Protein AF-A0AAU9JBU0-F1 (afdb_monomer_lite)

Structure (mmCIF, N/CA/C/O backbone):
data_AF-A0AAU9JBU0-F1
#
_entry.id   AF-A0AAU9JBU0-F1
#
loop_
_atom_site.group_PDB
_atom_site.id
_atom_site.type_symbol
_atom_site.label_atom_id
_atom_site.label_alt_id
_atom_site.label_comp_id
_atom_site.label_asym_id
_atom_site.label_entity_id
_atom_site.label_seq_id
_atom_site.pdbx_PDB_ins_code
_atom_site.Cartn_x
_atom_site.Cartn_y
_atom_site.Cartn_z
_atom_site.occupancy
_atom_site.B_iso_or_equiv
_atom_site.auth_seq_id
_atom_site.auth_comp_id
_atom_site.auth_asym_id
_atom_site.auth_atom_id
_atom_site.pdbx_PDB_model_num
ATOM 1 N N . MET A 1 1 ? -24.919 15.744 -5.962 1.00 63.25 1 MET A N 1
ATOM 2 C CA . MET A 1 1 ? -24.230 14.482 -5.647 1.00 63.25 1 MET A CA 1
ATOM 3 C C . MET A 1 1 ? -22.771 14.687 -5.953 1.00 63.25 1 MET A C 1
ATOM 5 O O . MET A 1 1 ? -22.465 15.307 -6.968 1.00 63.25 1 MET A O 1
ATOM 9 N N . GLU A 1 2 ? -21.916 14.298 -5.025 1.00 80.25 2 GLU A N 1
ATOM 10 C CA . GLU A 1 2 ? -20.478 14.465 -5.173 1.00 80.25 2 GLU A CA 1
ATOM 11 C C . GLU A 1 2 ? -19.930 13.298 -5.978 1.00 80.25 2 GLU A C 1
ATOM 13 O O . GLU A 1 2 ? -20.343 12.162 -5.774 1.00 80.25 2 GLU A O 1
ATOM 18 N N . GLU A 1 3 ? -19.066 13.595 -6.939 1.00 89.31 3 GLU A N 1
ATOM 19 C CA . GLU A 1 3 ? -18.513 12.595 -7.848 1.00 89.31 3 GLU A CA 1
ATOM 20 C C . GLU A 1 3 ? -17.058 12.318 -7.467 1.00 89.31 3 GLU A C 1
ATOM 22 O O . GLU A 1 3 ? -16.247 13.253 -7.385 1.00 89.31 3 GLU A O 1
ATOM 27 N N . ILE A 1 4 ? -16.724 11.042 -7.267 1.00 92.56 4 ILE A N 1
ATOM 28 C CA . ILE A 1 4 ? -15.364 10.598 -6.963 1.00 92.56 4 ILE A CA 1
ATOM 29 C C . ILE A 1 4 ? -14.890 9.680 -8.081 1.00 92.56 4 ILE A C 1
ATOM 31 O O . ILE A 1 4 ? -15.459 8.618 -8.301 1.00 92.56 4 ILE A O 1
ATOM 35 N N . VAL A 1 5 ? -13.834 10.077 -8.787 1.00 93.88 5 VAL A N 1
ATOM 36 C CA . VAL A 1 5 ? -13.275 9.294 -9.892 1.00 93.88 5 VAL A CA 1
ATOM 37 C C . VAL A 1 5 ? -11.806 9.010 -9.632 1.00 93.88 5 VAL A C 1
ATOM 39 O O . VAL A 1 5 ? -10.988 9.930 -9.618 1.00 93.88 5 VAL A O 1
ATOM 42 N N . LEU A 1 6 ? -11.464 7.740 -9.451 1.00 94.69 6 LEU A N 1
ATOM 43 C CA . LEU A 1 6 ? -10.089 7.276 -9.323 1.00 94.69 6 LEU A CA 1
ATOM 44 C C . LEU A 1 6 ? -9.564 6.852 -10.694 1.00 94.69 6 LEU A C 1
ATOM 46 O O . LEU A 1 6 ? -10.086 5.926 -11.308 1.00 94.69 6 LEU A O 1
ATOM 50 N N . TYR A 1 7 ? -8.504 7.501 -11.160 1.00 93.12 7 TYR A N 1
ATOM 51 C CA . TYR A 1 7 ? -7.732 7.037 -12.307 1.00 93.12 7 TYR A CA 1
ATOM 52 C C . TYR A 1 7 ? -6.612 6.138 -11.790 1.00 93.12 7 TYR A C 1
ATOM 54 O O . TYR A 1 7 ? -5.744 6.619 -11.059 1.00 93.12 7 TYR A O 1
ATOM 62 N N . SER A 1 8 ? -6.628 4.858 -12.155 1.00 92.12 8 SER A N 1
ATOM 63 C CA . SER A 1 8 ? -5.719 3.837 -11.619 1.00 92.12 8 SER A CA 1
ATOM 64 C C . SER A 1 8 ? -4.962 3.085 -12.716 1.00 92.12 8 SER A C 1
ATOM 66 O O . SER A 1 8 ? -5.254 3.194 -13.916 1.00 92.12 8 SER A O 1
ATOM 68 N N . TYR A 1 9 ? -3.957 2.311 -12.298 1.00 84.56 9 TYR A N 1
ATOM 69 C CA . TYR A 1 9 ? -3.273 1.369 -13.174 1.00 84.56 9 TYR A CA 1
ATOM 70 C C . TYR A 1 9 ? -4.134 0.122 -13.374 1.00 84.56 9 TYR A C 1
ATOM 72 O O . TYR A 1 9 ? -4.309 -0.668 -12.454 1.00 84.56 9 TYR A O 1
ATOM 80 N N . GLY A 1 10 ? -4.599 -0.133 -14.598 1.00 78.19 10 GLY A N 1
ATOM 81 C CA . GLY A 1 10 ? -5.604 -1.182 -14.807 1.00 78.19 10 GLY A CA 1
ATOM 82 C C . GLY A 1 10 ? -5.187 -2.627 -14.494 1.00 78.19 10 GLY A C 1
ATOM 83 O O . GLY A 1 10 ? -6.045 -3.494 -14.432 1.00 78.19 10 GLY A O 1
ATOM 84 N N . ASN A 1 11 ? -3.894 -2.940 -14.359 1.00 75.50 11 ASN A N 1
ATOM 85 C CA . ASN A 1 11 ? -3.428 -4.307 -14.063 1.00 75.50 11 ASN A CA 1
ATOM 86 C C . ASN A 1 11 ? -2.220 -4.354 -13.121 1.00 75.50 11 ASN A C 1
ATOM 88 O O . ASN A 1 11 ? -1.555 -5.387 -13.024 1.00 75.50 11 ASN A O 1
ATOM 92 N N . ILE A 1 12 ? -1.865 -3.226 -12.514 1.00 82.94 12 ILE A N 1
ATOM 93 C CA . ILE A 1 12 ? -0.706 -3.143 -11.633 1.00 82.94 12 ILE A CA 1
ATOM 94 C C . ILE A 1 12 ? -1.263 -2.913 -10.248 1.00 82.94 12 ILE A C 1
ATOM 96 O O . ILE A 1 12 ? -1.982 -1.943 -10.032 1.00 82.94 12 ILE A O 1
ATOM 100 N N . TYR A 1 13 ? -0.918 -3.806 -9.328 1.00 88.69 13 TYR A N 1
ATOM 101 C CA . TYR A 1 13 ? -1.230 -3.574 -7.936 1.00 88.69 13 TYR A CA 1
ATOM 102 C C . TYR A 1 13 ? -0.415 -2.371 -7.450 1.00 88.69 13 TYR A C 1
ATOM 104 O O . TYR A 1 13 ? 0.823 -2.393 -7.485 1.00 88.69 13 TYR A O 1
ATOM 112 N N . ASP A 1 14 ? -1.133 -1.341 -7.021 1.00 91.12 14 ASP A N 1
ATOM 113 C CA . ASP A 1 14 ? -0.615 -0.099 -6.468 1.00 91.12 14 ASP A CA 1
ATOM 114 C C . ASP A 1 14 ? -1.291 0.147 -5.106 1.00 91.12 14 ASP A C 1
ATOM 116 O O . ASP A 1 14 ? -2.524 0.092 -5.020 1.00 91.12 14 ASP A O 1
ATOM 120 N N . PRO A 1 15 ? -0.516 0.388 -4.035 1.00 94.12 15 PRO A N 1
ATOM 121 C CA . PRO A 1 15 ? -1.057 0.468 -2.684 1.00 94.12 15 PRO A CA 1
ATOM 122 C C . PRO A 1 15 ? -2.022 1.645 -2.509 1.00 94.12 15 PRO A C 1
ATOM 124 O O . PRO A 1 15 ? -3.037 1.484 -1.842 1.00 94.12 15 PRO A O 1
ATOM 127 N N . ILE A 1 16 ? -1.784 2.797 -3.146 1.00 95.25 16 ILE A N 1
ATOM 128 C CA . ILE A 1 16 ? -2.668 3.970 -3.025 1.00 95.25 16 ILE A CA 1
ATOM 129 C C . ILE A 1 16 ? -4.002 3.747 -3.748 1.00 95.25 16 ILE A C 1
ATOM 131 O O . ILE A 1 16 ? -5.065 4.129 -3.245 1.00 95.25 16 ILE A O 1
ATOM 135 N N . THR A 1 17 ? -3.969 3.073 -4.896 1.00 94.81 17 THR A N 1
ATOM 136 C CA . THR A 1 17 ? -5.171 2.608 -5.598 1.00 94.81 17 THR A CA 1
ATOM 137 C C . THR A 1 17 ? -5.977 1.687 -4.688 1.00 94.81 17 THR A C 1
ATOM 139 O O . THR A 1 17 ? -7.172 1.914 -4.495 1.00 94.81 17 THR A O 1
ATOM 142 N N . GLN A 1 18 ? -5.322 0.696 -4.075 1.00 94.81 18 GLN A N 1
ATOM 143 C CA . GLN A 1 18 ? -5.994 -0.240 -3.178 1.00 94.81 18 GLN A CA 1
ATOM 144 C C . GLN A 1 18 ? -6.559 0.462 -1.939 1.00 94.81 18 GLN A C 1
ATOM 146 O O . GLN A 1 18 ? -7.719 0.246 -1.609 1.00 94.81 18 GLN A O 1
ATOM 151 N N . ILE A 1 19 ? -5.787 1.335 -1.288 1.00 95.38 19 ILE A N 1
ATOM 152 C CA . ILE A 1 19 ? -6.236 2.190 -0.177 1.00 95.38 19 ILE A CA 1
ATOM 153 C C . ILE A 1 19 ? -7.524 2.910 -0.571 1.00 95.38 19 ILE A C 1
ATOM 155 O O . ILE A 1 19 ? -8.529 2.805 0.123 1.00 95.38 19 ILE A O 1
ATOM 159 N N . THR A 1 20 ? -7.539 3.580 -1.721 1.00 94.81 20 THR A N 1
ATOM 160 C CA . THR A 1 20 ? -8.714 4.343 -2.163 1.00 94.81 20 THR A CA 1
ATOM 161 C C . THR A 1 20 ? -9.945 3.454 -2.346 1.00 94.81 20 THR A C 1
ATOM 163 O O . THR A 1 20 ? -11.032 3.817 -1.894 1.00 94.81 20 THR A O 1
ATOM 166 N N . LYS A 1 21 ? -9.778 2.275 -2.959 1.00 93.12 21 LYS A N 1
ATOM 167 C CA . LYS A 1 21 ? -10.862 1.294 -3.137 1.00 93.12 21 LYS A CA 1
ATOM 168 C C . LYS A 1 21 ? -11.383 0.773 -1.800 1.00 93.12 21 LYS A C 1
ATOM 170 O O . LYS A 1 21 ? -12.585 0.731 -1.587 1.00 93.12 21 LYS A O 1
ATOM 175 N N . LEU A 1 22 ? -10.489 0.466 -0.865 1.00 92.50 22 LEU A N 1
ATOM 176 C CA . LEU A 1 22 ? -10.865 0.004 0.470 1.00 92.50 22 LEU A CA 1
ATOM 177 C C . LEU A 1 22 ? -11.612 1.073 1.263 1.00 92.50 22 LEU A C 1
ATOM 179 O O . LEU A 1 22 ? -12.565 0.750 1.963 1.00 92.50 22 LEU A O 1
ATOM 183 N N . TRP A 1 23 ? -11.226 2.343 1.134 1.00 91.31 23 TRP A N 1
ATOM 184 C CA . TRP A 1 23 ? -11.990 3.446 1.717 1.00 91.31 23 TRP A CA 1
ATOM 185 C C . TRP A 1 23 ? -13.408 3.510 1.142 1.00 91.31 23 TRP A C 1
ATOM 187 O O . TRP A 1 23 ? -14.362 3.676 1.897 1.00 91.31 23 TRP A O 1
ATOM 197 N N . HIS A 1 24 ? -13.555 3.341 -0.172 1.00 89.44 24 HIS A N 1
ATOM 198 C CA . HIS A 1 24 ? -14.867 3.245 -0.807 1.00 89.44 24 HIS A CA 1
ATOM 199 C C . HIS A 1 24 ? -15.692 2.076 -0.262 1.00 89.44 24 HIS A C 1
ATOM 201 O O . HIS A 1 24 ? -16.816 2.295 0.189 1.00 89.44 24 HIS A O 1
ATOM 207 N N . ASP A 1 25 ? -15.125 0.871 -0.254 1.00 88.94 25 ASP A N 1
ATOM 208 C CA . ASP A 1 25 ? -15.844 -0.350 0.115 1.00 88.94 25 ASP A CA 1
ATOM 209 C C . ASP A 1 25 ? -16.245 -0.344 1.599 1.00 88.94 25 ASP A C 1
ATOM 211 O O . ASP A 1 25 ? -17.358 -0.727 1.959 1.00 88.94 25 ASP A O 1
ATOM 215 N N . LEU A 1 26 ? -15.357 0.126 2.480 1.00 86.56 26 LEU A N 1
ATOM 216 C CA . LEU A 1 26 ? -15.594 0.129 3.923 1.00 86.56 26 LEU A CA 1
ATOM 217 C C . LEU A 1 26 ? -16.531 1.254 4.366 1.00 86.56 26 LEU A C 1
ATOM 219 O O . LEU A 1 26 ? -17.363 1.030 5.246 1.00 86.56 26 LEU A O 1
ATOM 223 N N . TYR A 1 27 ? -16.415 2.446 3.775 1.00 82.94 27 TYR A N 1
ATOM 224 C CA . TYR A 1 27 ? -17.200 3.618 4.178 1.00 82.94 27 TYR A CA 1
ATOM 225 C C . TYR A 1 27 ? -18.412 3.896 3.279 1.00 82.94 27 TYR A C 1
ATOM 227 O O . TYR A 1 27 ? -19.094 4.896 3.493 1.00 82.94 27 TYR A O 1
ATOM 235 N N . GLU A 1 28 ? -18.714 3.002 2.329 1.00 81.81 28 GLU A N 1
ATOM 236 C CA . GLU A 1 28 ? -19.879 3.063 1.433 1.00 81.81 28 GLU A CA 1
ATOM 237 C C . GLU A 1 28 ? -19.985 4.409 0.693 1.00 81.81 28 GLU A C 1
ATOM 239 O O . GLU A 1 28 ? -21.032 5.061 0.689 1.00 81.81 28 GLU A O 1
ATOM 244 N N . ILE A 1 29 ? -18.879 4.855 0.089 1.00 81.88 29 ILE A N 1
ATOM 245 C CA . ILE A 1 29 ? -18.837 6.167 -0.564 1.00 81.88 29 ILE A CA 1
ATOM 246 C C . ILE A 1 29 ? -19.690 6.159 -1.841 1.00 81.88 29 ILE A C 1
ATOM 248 O O . ILE A 1 29 ? -19.388 5.469 -2.810 1.00 81.88 29 ILE A O 1
ATOM 252 N N . GLU A 1 30 ? -20.746 6.969 -1.879 1.00 82.38 30 GLU A N 1
ATOM 253 C CA . GLU A 1 30 ? -21.622 7.059 -3.050 1.00 82.38 30 GLU A CA 1
ATOM 254 C C . GLU A 1 30 ? -20.905 7.661 -4.277 1.00 82.38 30 GLU A C 1
ATOM 256 O O . GLU A 1 30 ? -20.095 8.581 -4.160 1.00 82.38 30 GLU A O 1
ATOM 261 N N . ASN A 1 31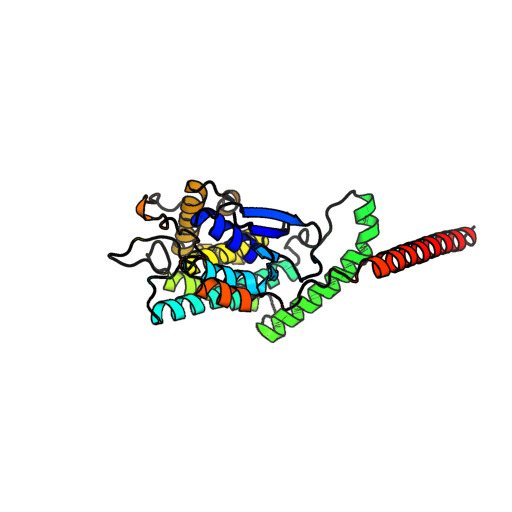 ? -21.269 7.198 -5.480 1.00 86.75 31 ASN A N 1
ATOM 262 C CA . ASN A 1 31 ? -20.783 7.712 -6.774 1.00 86.75 31 ASN A CA 1
ATOM 263 C C . ASN A 1 31 ? -19.260 7.620 -6.993 1.00 86.75 31 ASN A C 1
ATOM 265 O O . ASN A 1 31 ? -18.681 8.447 -7.706 1.00 86.75 31 ASN A O 1
ATOM 269 N N . PHE A 1 32 ? -18.612 6.612 -6.410 1.00 91.38 32 PHE A N 1
ATOM 270 C CA . PHE A 1 32 ? -17.238 6.260 -6.746 1.00 91.38 32 PHE A CA 1
ATOM 271 C C . PHE A 1 32 ? -17.161 5.548 -8.102 1.00 91.38 32 PHE A C 1
ATOM 273 O O . PHE A 1 32 ? -17.941 4.641 -8.395 1.00 91.38 32 PHE A O 1
ATOM 280 N N . GLN A 1 33 ? -16.202 5.948 -8.932 1.00 93.19 33 GLN A N 1
ATOM 281 C CA . GLN A 1 33 ? -15.897 5.300 -10.203 1.00 93.19 33 GLN A CA 1
ATOM 282 C C . GLN A 1 33 ? -14.391 5.090 -10.345 1.00 93.19 33 GLN A C 1
ATOM 284 O O . GLN A 1 33 ? -13.606 6.029 -10.214 1.00 93.19 33 GLN A O 1
ATOM 289 N N . GLU A 1 34 ? -13.986 3.868 -10.678 1.00 92.94 34 GLU A N 1
ATOM 290 C CA . GLU A 1 34 ? -12.613 3.558 -11.070 1.00 92.94 34 GLU A CA 1
ATOM 291 C C . GLU A 1 34 ? -12.493 3.584 -12.601 1.00 92.94 34 GLU A C 1
ATOM 293 O O . GLU A 1 34 ? -13.231 2.899 -13.312 1.00 92.94 34 GLU A O 1
ATOM 298 N N . ILE A 1 35 ? -11.553 4.375 -13.121 1.00 91.88 35 ILE A N 1
ATOM 299 C CA . ILE A 1 35 ? -11.222 4.441 -14.545 1.00 91.88 35 ILE A CA 1
ATOM 300 C C . ILE A 1 35 ? -9.797 3.932 -14.737 1.00 91.88 35 ILE A C 1
ATOM 302 O O . ILE A 1 35 ? -8.814 4.621 -14.456 1.00 91.88 35 ILE A O 1
ATOM 306 N N . ASN A 1 36 ? -9.696 2.734 -15.303 1.00 89.69 36 ASN A N 1
ATOM 307 C CA . ASN A 1 36 ? -8.420 2.126 -15.647 1.00 89.69 36 ASN A CA 1
ATOM 308 C C . ASN A 1 36 ? -7.755 2.873 -16.807 1.00 89.69 36 ASN A C 1
ATOM 310 O O . ASN A 1 36 ? -8.294 2.950 -17.914 1.00 89.69 36 ASN A O 1
ATOM 314 N N . SER A 1 37 ? -6.546 3.374 -16.571 1.00 81.25 37 SER A N 1
ATOM 315 C CA . SER A 1 37 ? -5.720 3.992 -17.603 1.00 81.25 37 SER A CA 1
ATOM 316 C C . SER A 1 37 ? -4.626 3.032 -18.066 1.00 81.25 37 SER A C 1
ATOM 318 O O . SER A 1 37 ? -3.980 2.352 -17.268 1.00 81.25 37 SER A O 1
ATOM 320 N N . ASN A 1 38 ? -4.379 3.020 -19.377 1.00 69.94 38 ASN A N 1
ATOM 321 C CA . ASN A 1 38 ? -3.225 2.345 -19.982 1.00 69.94 38 ASN A CA 1
ATOM 322 C C . ASN A 1 38 ? -1.983 3.251 -20.057 1.00 69.94 38 ASN A C 1
ATOM 324 O O . ASN A 1 38 ? -0.943 2.834 -20.565 1.00 69.94 38 ASN A O 1
ATOM 328 N N . TYR A 1 39 ? -2.100 4.500 -19.604 1.00 67.81 39 TYR A N 1
ATOM 329 C CA . TYR A 1 39 ? -1.022 5.481 -19.583 1.00 67.81 39 TYR A CA 1
ATOM 330 C C . TYR A 1 39 ? -0.567 5.715 -18.150 1.00 67.81 39 TYR A C 1
ATOM 332 O O . TYR A 1 39 ? -1.403 5.958 -17.287 1.00 67.81 39 TYR A O 1
ATOM 340 N N . TYR A 1 40 ? 0.747 5.708 -17.926 1.00 65.94 40 TYR A N 1
ATOM 341 C CA . TYR A 1 40 ? 1.347 5.952 -16.610 1.00 65.94 40 TYR A CA 1
ATOM 342 C C . TYR A 1 40 ? 1.231 7.416 -16.150 1.00 65.94 40 TYR A C 1
ATOM 344 O O . TYR A 1 40 ? 1.364 7.693 -14.966 1.00 65.94 40 TYR A O 1
ATOM 352 N N . TRP A 1 41 ? 0.936 8.338 -17.074 1.00 65.19 41 TRP A N 1
ATOM 353 C CA . TRP A 1 41 ? 0.867 9.776 -16.827 1.00 65.19 41 TRP A CA 1
ATOM 354 C C . TRP A 1 41 ? -0.407 10.374 -17.427 1.00 65.19 41 TRP A C 1
ATOM 356 O O . TRP A 1 41 ? -0.748 10.083 -18.577 1.00 65.19 41 TRP A O 1
ATOM 366 N N . ASN A 1 42 ? -1.095 11.237 -16.677 1.00 64.31 42 ASN A N 1
ATOM 367 C CA . ASN A 1 42 ? -2.369 11.837 -17.101 1.00 64.31 42 ASN A CA 1
ATOM 368 C C . ASN A 1 42 ? -2.321 13.365 -17.286 1.00 64.31 42 ASN A C 1
ATOM 370 O O . ASN A 1 42 ? -3.364 14.012 -17.372 1.00 64.31 42 ASN A O 1
ATOM 374 N N . GLY A 1 43 ? -1.130 13.963 -17.348 1.00 67.31 43 GLY A N 1
ATOM 375 C CA . GLY A 1 43 ? -0.984 15.418 -17.436 1.00 67.31 43 GLY A CA 1
ATOM 376 C C . GLY A 1 43 ? -0.843 16.128 -16.094 1.00 67.31 43 GLY A C 1
ATOM 377 O O . GLY A 1 43 ? -0.299 17.228 -16.070 1.00 67.31 43 GLY A O 1
ATOM 378 N N . LEU A 1 44 ? -1.316 15.510 -15.007 1.00 68.69 44 LEU A N 1
ATOM 379 C CA . LEU A 1 44 ? -1.292 16.060 -13.646 1.00 68.69 44 LEU A CA 1
ATOM 380 C C . LEU A 1 44 ? -0.213 15.415 -12.771 1.00 68.69 44 LEU A C 1
ATOM 382 O O . LEU A 1 44 ? 0.209 16.008 -11.783 1.00 68.69 44 LEU A O 1
ATOM 386 N N . GLY A 1 45 ? 0.240 14.223 -13.144 1.00 73.25 45 GLY A N 1
ATOM 387 C CA . GLY A 1 45 ? 1.254 13.463 -12.432 1.00 73.25 45 GLY A CA 1
ATOM 388 C C . GLY A 1 45 ? 1.199 11.993 -12.820 1.00 73.25 45 GLY A C 1
ATOM 389 O O . GLY A 1 45 ? 0.511 11.614 -13.779 1.00 73.25 45 GLY A O 1
ATOM 390 N N . ASP A 1 46 ? 1.931 11.193 -12.059 1.00 82.38 46 ASP A N 1
ATOM 391 C CA . ASP A 1 46 ? 1.870 9.741 -12.143 1.00 82.38 46 ASP A CA 1
ATOM 392 C C . ASP A 1 46 ? 0.582 9.237 -11.486 1.00 82.38 46 ASP A C 1
ATOM 394 O O . ASP A 1 46 ? 0.035 9.864 -10.572 1.00 82.38 46 ASP A O 1
ATOM 398 N N . LEU A 1 47 ? 0.067 8.115 -11.983 1.00 88.12 47 LEU A N 1
ATOM 399 C CA . LEU A 1 47 ? -1.094 7.465 -11.383 1.00 88.12 47 LEU A CA 1
ATOM 400 C C . LEU A 1 47 ? -0.732 6.811 -10.027 1.00 88.12 47 LEU A C 1
ATOM 402 O O . LEU A 1 47 ? 0.441 6.497 -9.793 1.00 88.12 47 LEU A O 1
ATOM 406 N N . PRO A 1 48 ? -1.727 6.550 -9.158 1.00 93.56 48 PRO A N 1
ATOM 407 C CA . PRO A 1 48 ? -3.122 6.974 -9.274 1.00 93.56 48 PRO A CA 1
ATOM 408 C C . PRO A 1 48 ? -3.335 8.482 -9.116 1.00 93.56 48 PRO A C 1
ATOM 410 O O . PRO A 1 48 ? -2.561 9.192 -8.479 1.00 93.56 48 PRO A O 1
ATOM 413 N N . VAL A 1 49 ? -4.443 8.960 -9.683 1.00 92.56 49 VAL A N 1
ATOM 414 C CA . VAL A 1 49 ? -4.942 10.326 -9.482 1.00 92.56 49 VAL A CA 1
ATOM 415 C C . VAL A 1 49 ? -6.414 10.262 -9.112 1.00 92.56 49 VAL A C 1
ATOM 417 O O . VAL A 1 49 ? -7.208 9.644 -9.819 1.00 92.56 49 VAL A O 1
ATOM 420 N N . LEU A 1 50 ? -6.790 10.936 -8.031 1.00 93.12 50 LEU A N 1
ATOM 421 C CA . LEU A 1 50 ? -8.170 11.013 -7.569 1.00 93.12 50 LEU A CA 1
ATOM 422 C C . LEU A 1 50 ? -8.781 12.349 -7.989 1.00 93.12 50 LEU A C 1
ATOM 424 O O . LEU A 1 50 ? -8.261 13.418 -7.664 1.00 93.12 50 LEU A O 1
ATOM 428 N N . ARG A 1 51 ? -9.906 12.304 -8.697 1.00 91.75 51 ARG A N 1
ATOM 429 C CA . ARG A 1 51 ? -10.770 13.461 -8.921 1.00 91.75 51 ARG A CA 1
ATOM 430 C C . ARG A 1 51 ? -11.892 13.431 -7.898 1.00 91.75 51 ARG A C 1
ATOM 432 O O . ARG A 1 51 ? -12.662 12.481 -7.861 1.00 91.75 51 ARG A O 1
ATOM 439 N N . PHE A 1 52 ? -12.019 14.504 -7.136 1.00 90.00 52 PHE A N 1
ATOM 440 C CA . PHE A 1 52 ? -13.144 14.724 -6.239 1.00 90.00 52 PHE A CA 1
ATOM 441 C C . PHE A 1 52 ? -13.851 16.007 -6.668 1.00 90.00 52 PHE A C 1
ATOM 443 O O . PHE A 1 52 ? -13.290 17.106 -6.570 1.00 90.00 52 PHE A O 1
ATOM 450 N N . ASN A 1 53 ? -15.065 15.880 -7.201 1.00 88.88 53 ASN A N 1
ATOM 451 C CA . ASN A 1 53 ? -15.792 16.975 -7.840 1.00 88.88 53 ASN A CA 1
ATOM 452 C C . ASN A 1 53 ? -14.941 17.684 -8.922 1.00 88.88 53 ASN A C 1
ATOM 454 O O . ASN A 1 53 ? -14.675 17.134 -9.989 1.00 88.88 53 ASN A O 1
ATOM 458 N N . LYS A 1 54 ? -14.510 18.927 -8.665 1.00 87.62 54 LYS A N 1
ATOM 459 C CA . LYS A 1 54 ? -13.705 19.749 -9.593 1.00 87.62 54 LYS A CA 1
ATOM 460 C C . LYS A 1 54 ? -12.205 19.754 -9.266 1.00 87.62 54 LYS A C 1
ATOM 462 O O . LYS A 1 54 ? -11.450 20.426 -9.972 1.00 87.62 54 LYS A O 1
ATOM 467 N N . SER A 1 55 ? -11.791 19.044 -8.220 1.00 88.69 55 SER A N 1
ATOM 468 C CA . SER A 1 55 ? -10.421 19.031 -7.704 1.00 88.69 55 SER A CA 1
ATOM 469 C C . SER A 1 55 ? -9.712 17.724 -8.044 1.00 88.69 55 SER A C 1
ATOM 471 O O . SER A 1 55 ? -10.351 16.682 -8.176 1.00 88.69 55 SER A O 1
ATOM 473 N N . PHE A 1 56 ? -8.387 17.792 -8.188 1.00 88.94 56 PHE A N 1
ATOM 474 C CA . PHE A 1 56 ? -7.533 16.651 -8.507 1.00 88.94 56 PHE A CA 1
ATOM 475 C C . PHE A 1 56 ? -6.422 16.501 -7.468 1.00 88.94 56 PHE A C 1
ATOM 477 O O . PHE A 1 56 ? -5.745 17.479 -7.125 1.00 88.94 56 PHE A O 1
ATOM 484 N N . PHE A 1 57 ? -6.220 15.263 -7.035 1.00 89.88 57 PHE A N 1
ATOM 485 C CA . PHE A 1 57 ? -5.226 14.847 -6.056 1.00 89.88 57 PHE A CA 1
ATOM 486 C C . PHE A 1 57 ? -4.286 13.837 -6.707 1.00 89.88 57 PHE A C 1
ATOM 488 O O . PHE A 1 57 ? -4.727 12.813 -7.229 1.00 89.88 57 PHE A O 1
ATOM 495 N N . THR A 1 58 ? -2.998 14.164 -6.719 1.00 91.19 58 THR A N 1
ATOM 496 C CA . THR A 1 58 ? -1.921 13.274 -7.167 1.00 91.19 58 THR A CA 1
ATOM 497 C C . THR A 1 58 ? -1.653 12.195 -6.126 1.00 91.19 58 THR A C 1
ATOM 499 O O . THR A 1 58 ? -2.020 12.382 -4.969 1.00 91.19 58 THR A O 1
ATOM 502 N N . ASN A 1 59 ? -0.985 11.113 -6.532 1.00 89.31 59 ASN A N 1
ATOM 503 C CA . ASN A 1 59 ? -0.624 9.956 -5.707 1.00 89.31 59 ASN A CA 1
ATOM 504 C C . ASN A 1 59 ? -0.290 10.319 -4.237 1.00 89.31 59 ASN A C 1
ATOM 506 O O . ASN A 1 59 ? -1.049 9.966 -3.333 1.00 89.31 59 ASN A O 1
ATOM 510 N N . ASP A 1 60 ? 0.724 11.162 -4.016 1.00 89.12 60 ASP A N 1
ATOM 511 C CA . ASP A 1 60 ? 1.206 11.562 -2.678 1.00 89.12 60 ASP A CA 1
ATOM 512 C C . ASP A 1 60 ? 0.165 12.287 -1.800 1.00 89.12 60 ASP A C 1
ATOM 514 O O . ASP A 1 60 ? 0.314 12.393 -0.583 1.00 89.12 60 ASP A O 1
ATOM 518 N N . HIS A 1 61 ? -0.890 12.833 -2.404 1.00 90.56 61 HIS A N 1
ATOM 519 C CA . HIS A 1 61 ? -1.913 13.632 -1.727 1.00 90.56 61 HIS A CA 1
ATOM 520 C C . HIS A 1 61 ? -3.234 12.885 -1.530 1.00 90.56 61 HIS A C 1
ATOM 522 O O . HIS A 1 61 ? -4.102 13.384 -0.812 1.00 90.56 61 HIS A O 1
ATOM 528 N N . ILE A 1 62 ? -3.399 11.703 -2.133 1.00 93.69 62 ILE A N 1
ATOM 529 C CA . ILE A 1 62 ? -4.636 10.922 -2.025 1.00 93.69 62 ILE A CA 1
ATOM 530 C C . ILE A 1 62 ? -4.846 10.444 -0.587 1.00 93.69 62 ILE A C 1
ATOM 532 O O . ILE A 1 62 ? -5.907 10.689 -0.021 1.00 93.69 62 ILE A O 1
ATOM 536 N N . LEU A 1 63 ? -3.848 9.809 0.034 1.00 93.19 63 LEU A N 1
ATOM 537 C CA . LEU A 1 63 ? -3.991 9.283 1.396 1.00 93.19 63 LEU A CA 1
ATOM 538 C C . LEU A 1 63 ? -4.278 10.391 2.437 1.00 93.19 63 LEU A C 1
ATOM 540 O O . LEU A 1 63 ? -5.258 10.252 3.175 1.00 93.19 63 LEU A O 1
ATOM 544 N N . PRO A 1 64 ? -3.528 11.515 2.482 1.00 91.25 64 PRO A N 1
ATOM 545 C CA . PRO A 1 64 ? -3.871 12.643 3.351 1.00 91.25 64 PRO A CA 1
ATOM 546 C C . PRO A 1 64 ? -5.284 13.181 3.105 1.00 91.25 64 PRO A C 1
ATOM 548 O O . PRO A 1 64 ? -6.018 13.448 4.058 1.00 91.25 64 PRO A O 1
ATOM 551 N N . PHE A 1 65 ? -5.687 13.298 1.833 1.00 90.44 65 PHE A N 1
ATOM 552 C CA . PHE A 1 65 ? -7.040 13.707 1.471 1.00 90.44 65 PHE A CA 1
ATOM 553 C C . PHE A 1 65 ? -8.083 12.751 2.059 1.00 90.44 65 PHE A C 1
ATOM 555 O O . PHE A 1 65 ? -8.993 13.219 2.740 1.00 90.44 65 PHE A O 1
ATOM 562 N N . LEU A 1 66 ? -7.944 11.436 1.865 1.00 91.12 66 LEU A N 1
ATOM 563 C CA . LEU A 1 66 ? -8.891 10.437 2.374 1.00 91.12 66 LEU A CA 1
ATOM 564 C C . LEU A 1 66 ? -8.997 10.477 3.905 1.00 91.12 66 LEU A C 1
ATOM 566 O O . LEU A 1 66 ? -10.105 10.513 4.440 1.00 91.12 66 LEU A O 1
ATOM 570 N N . LYS A 1 67 ? -7.864 10.546 4.614 1.00 89.81 67 LYS A N 1
ATOM 571 C CA . LYS A 1 67 ? -7.833 10.633 6.084 1.00 89.81 67 LYS A CA 1
ATOM 572 C C . LYS A 1 67 ? -8.614 11.837 6.613 1.00 89.81 67 LYS A C 1
ATOM 574 O O . LYS A 1 67 ? -9.443 11.682 7.505 1.00 89.81 67 LYS A O 1
ATOM 579 N N . ILE A 1 68 ? -8.384 13.021 6.043 1.00 86.88 68 ILE A N 1
ATOM 580 C CA . ILE A 1 68 ? -9.051 14.269 6.459 1.00 86.88 68 ILE A CA 1
ATOM 581 C C . ILE A 1 68 ? -10.537 14.260 6.087 1.00 86.88 68 ILE A C 1
ATOM 583 O O . ILE A 1 68 ? -11.379 14.762 6.829 1.00 86.88 68 ILE A O 1
ATOM 587 N N . THR A 1 69 ? -10.850 13.705 4.920 1.00 83.88 69 THR A N 1
ATOM 588 C CA . THR A 1 69 ? -12.189 13.707 4.322 1.00 83.88 69 THR A CA 1
ATOM 589 C C . THR A 1 69 ? -13.131 12.766 5.069 1.00 83.88 69 THR A C 1
ATOM 591 O O . THR A 1 69 ? -14.261 13.149 5.368 1.00 83.88 69 THR A O 1
ATOM 594 N N . PHE A 1 70 ? -12.668 11.561 5.410 1.00 81.25 70 PHE A N 1
ATOM 595 C CA . PHE A 1 70 ? -13.505 10.528 6.026 1.00 81.25 70 PHE A CA 1
ATOM 596 C C . PHE A 1 70 ? -13.350 10.426 7.545 1.00 81.25 70 PHE A C 1
ATOM 598 O O . PHE A 1 70 ? -14.219 9.840 8.179 1.00 81.25 70 PHE A O 1
ATOM 605 N N . ASP A 1 71 ? -12.297 11.006 8.132 1.00 81.50 71 ASP A N 1
ATOM 606 C CA . ASP A 1 71 ? -12.055 11.030 9.583 1.00 81.50 71 ASP A CA 1
ATOM 607 C C . ASP A 1 71 ? -12.267 9.654 10.246 1.00 81.50 71 ASP A C 1
ATOM 609 O O . ASP A 1 71 ? -12.977 9.492 11.238 1.00 81.50 71 ASP A O 1
ATOM 613 N N . SER A 1 72 ? -11.650 8.616 9.673 1.00 81.75 72 SER A N 1
ATOM 614 C CA . SER A 1 72 ? -11.750 7.229 10.160 1.00 81.75 72 SER A CA 1
ATOM 615 C C . SER A 1 72 ? -11.226 7.037 11.591 1.00 81.75 72 SER A C 1
ATOM 617 O O . SER A 1 72 ? -11.507 6.021 12.233 1.00 81.75 72 SER A O 1
ATOM 619 N N . ASN A 1 73 ? -10.463 8.016 12.079 1.00 87.25 73 ASN A N 1
ATOM 620 C CA . ASN A 1 73 ? -9.751 8.008 13.352 1.00 87.25 73 ASN A CA 1
ATOM 621 C C . ASN A 1 73 ? -10.344 9.041 14.330 1.00 87.25 73 ASN A C 1
ATOM 623 O O . ASN A 1 73 ? -9.641 9.534 15.211 1.00 87.25 73 ASN A O 1
ATOM 627 N N . PHE A 1 74 ? -11.629 9.385 14.173 1.00 83.56 74 PHE A N 1
ATOM 628 C CA . PHE A 1 74 ? -12.319 10.419 14.957 1.00 83.56 74 PHE A CA 1
ATOM 629 C C . PHE A 1 74 ? -12.267 10.213 16.483 1.00 83.56 74 PHE A C 1
ATOM 631 O O . PHE A 1 74 ? -12.422 11.164 17.244 1.00 83.56 74 PHE A O 1
ATOM 638 N N . ASP A 1 75 ? -12.094 8.972 16.936 1.00 86.75 75 ASP A N 1
ATOM 639 C CA . ASP A 1 75 ? -12.058 8.557 18.339 1.00 86.75 75 ASP A CA 1
ATOM 640 C C . ASP A 1 75 ? -10.640 8.263 18.849 1.00 86.75 75 ASP A C 1
ATOM 642 O O . ASP A 1 75 ? -10.490 7.674 19.920 1.00 86.75 75 ASP A O 1
ATOM 646 N N . PHE A 1 76 ? -9.603 8.627 18.089 1.00 91.50 76 PHE A N 1
ATOM 647 C CA . PHE A 1 76 ? -8.213 8.434 18.495 1.00 91.50 76 PHE A CA 1
ATOM 648 C C . PHE A 1 76 ? -7.763 9.557 19.430 1.00 91.50 76 PHE A C 1
ATOM 650 O O . PHE A 1 76 ? -8.000 10.740 19.156 1.00 91.50 76 PHE A O 1
ATOM 657 N N . SER A 1 77 ? -7.046 9.193 20.495 1.00 93.06 77 SER A N 1
ATOM 658 C CA . SER A 1 77 ? -6.247 10.156 21.257 1.00 93.06 77 SER A CA 1
ATOM 659 C C . SER A 1 77 ? -5.093 10.706 20.407 1.00 93.06 77 SER A C 1
ATOM 661 O O . SER A 1 77 ? -4.745 10.147 19.364 1.00 93.06 77 SER A O 1
ATOM 663 N N . GLU A 1 78 ? -4.471 11.806 20.835 1.00 93.44 78 GLU A N 1
ATOM 664 C CA . GLU A 1 78 ? -3.313 12.364 20.120 1.00 93.44 78 GLU A CA 1
ATOM 665 C C . GLU A 1 78 ? -2.139 11.372 20.085 1.00 93.44 78 GLU A C 1
ATOM 667 O O . GLU A 1 78 ? -1.459 11.248 19.068 1.00 93.44 78 GLU A O 1
ATOM 672 N N . GLU A 1 79 ? -1.952 10.587 21.149 1.00 95.56 79 GLU A N 1
ATOM 673 C CA . GLU A 1 79 ? -0.951 9.518 21.188 1.00 95.56 79 GLU A CA 1
ATOM 674 C C . GLU A 1 79 ? -1.250 8.415 20.163 1.00 95.56 79 GLU A C 1
ATOM 676 O O . GLU A 1 79 ? -0.337 7.944 19.487 1.00 95.56 79 GLU A O 1
ATOM 681 N N . GLU A 1 80 ? -2.519 8.029 19.997 1.00 95.00 80 GLU A N 1
ATOM 682 C CA . GLU A 1 80 ? -2.922 7.032 18.996 1.00 95.00 80 GLU A CA 1
ATOM 683 C C . GLU A 1 80 ? -2.753 7.538 17.566 1.00 95.00 80 GLU A C 1
ATOM 685 O O . GLU A 1 80 ? -2.382 6.763 16.687 1.00 95.00 80 GLU A O 1
ATOM 690 N N . LYS A 1 81 ? -3.002 8.828 17.315 1.00 93.44 81 LYS A N 1
ATOM 691 C CA . LYS A 1 81 ? -2.753 9.433 15.999 1.00 93.44 81 LYS A CA 1
ATOM 692 C C . LYS A 1 81 ? -1.269 9.377 15.649 1.00 93.44 81 LYS A C 1
ATOM 694 O O . LYS A 1 81 ? -0.926 8.928 14.559 1.00 93.44 81 LYS A O 1
ATOM 699 N N . LEU A 1 82 ? -0.398 9.740 16.592 1.00 95.00 82 LEU A N 1
ATOM 700 C CA . LEU A 1 82 ? 1.051 9.645 16.407 1.00 95.00 82 LEU A CA 1
ATOM 701 C C . LEU A 1 82 ? 1.501 8.197 16.186 1.00 95.00 82 LEU A C 1
ATOM 703 O O . LEU A 1 82 ? 2.295 7.927 15.288 1.00 95.00 82 LEU A O 1
ATOM 707 N N . GLU A 1 83 ? 0.982 7.252 16.971 1.00 96.25 83 GLU A N 1
ATOM 708 C CA . GLU A 1 83 ? 1.291 5.833 16.788 1.00 96.25 83 GLU A CA 1
ATOM 709 C C . GLU A 1 83 ? 0.796 5.308 15.433 1.00 96.25 83 GLU A C 1
ATOM 711 O O . GLU A 1 83 ? 1.511 4.556 14.771 1.00 96.25 83 GLU A O 1
ATOM 716 N N . SER A 1 84 ? -0.388 5.736 14.989 1.00 96.12 84 SER A N 1
ATOM 717 C CA . SER A 1 84 ? -0.934 5.398 13.673 1.00 96.12 84 SER A CA 1
ATOM 718 C C . SER A 1 84 ? -0.011 5.879 12.563 1.00 96.12 84 SER A C 1
ATOM 720 O O . SER A 1 84 ? 0.325 5.103 11.672 1.00 96.12 84 SER A O 1
ATOM 722 N N . ASP A 1 85 ? 0.417 7.138 12.618 1.00 94.88 85 ASP A N 1
ATOM 723 C CA . ASP A 1 85 ? 1.295 7.711 11.600 1.00 94.88 85 ASP A CA 1
ATOM 724 C C . ASP A 1 85 ? 2.663 7.009 11.575 1.00 94.88 85 ASP A C 1
ATOM 726 O O . ASP A 1 85 ? 3.198 6.758 10.498 1.00 94.88 85 ASP A O 1
ATOM 730 N N . LEU A 1 86 ? 3.197 6.589 12.729 1.00 96.38 86 LEU A N 1
ATOM 731 C CA . LEU A 1 86 ? 4.430 5.794 12.794 1.00 96.38 86 LEU A CA 1
ATOM 732 C C . LEU A 1 86 ? 4.279 4.401 12.162 1.00 96.38 86 LEU A C 1
ATOM 734 O O . LEU A 1 86 ? 5.198 3.928 11.492 1.00 96.38 86 LEU A O 1
ATOM 738 N N . ILE A 1 87 ? 3.141 3.731 12.371 1.00 97.69 87 ILE A N 1
ATOM 739 C CA . ILE A 1 87 ? 2.859 2.419 11.763 1.00 97.69 87 ILE A CA 1
ATOM 740 C C . ILE A 1 87 ? 2.730 2.546 10.239 1.00 97.69 87 ILE A C 1
ATOM 742 O O . ILE A 1 87 ? 3.265 1.721 9.495 1.00 97.69 87 ILE A O 1
ATOM 746 N N . GLU A 1 88 ? 2.042 3.581 9.762 1.00 96.44 88 GLU A N 1
ATOM 747 C CA . GLU A 1 88 ? 1.903 3.844 8.328 1.00 96.44 88 GLU A CA 1
ATOM 748 C C . GLU A 1 88 ? 3.252 4.199 7.690 1.00 96.44 88 GLU A C 1
ATOM 750 O O . GLU A 1 88 ? 3.611 3.637 6.653 1.00 96.44 88 GLU A O 1
ATOM 755 N N . GLU A 1 89 ? 4.048 5.042 8.350 1.00 94.88 89 GLU A N 1
ATOM 756 C CA . GLU A 1 89 ? 5.397 5.395 7.906 1.00 94.88 89 GLU A CA 1
ATOM 757 C C . GLU A 1 89 ? 6.311 4.166 7.836 1.00 94.88 89 GLU A C 1
ATOM 759 O O . GLU A 1 89 ? 7.126 4.054 6.922 1.00 94.88 89 GLU A O 1
ATOM 764 N N . GLN A 1 90 ? 6.161 3.191 8.739 1.00 94.44 90 GLN A N 1
ATOM 765 C CA . GLN A 1 90 ? 6.896 1.926 8.662 1.00 94.44 90 GLN A CA 1
ATOM 766 C C . GLN A 1 90 ? 6.577 1.164 7.362 1.00 94.44 90 GLN A C 1
ATOM 768 O O . GLN A 1 90 ? 7.477 0.597 6.735 1.00 94.44 90 GLN A O 1
ATOM 773 N N . CYS A 1 91 ? 5.318 1.172 6.921 1.00 96.25 91 CYS A N 1
ATOM 774 C CA . CYS A 1 91 ? 4.917 0.546 5.660 1.00 96.25 91 CYS A CA 1
ATOM 775 C C . CYS A 1 91 ? 5.497 1.305 4.457 1.00 96.25 91 CYS A C 1
ATOM 777 O O . CYS A 1 91 ? 6.106 0.701 3.573 1.00 96.25 91 CYS A O 1
ATOM 779 N N . ILE A 1 92 ? 5.375 2.632 4.456 1.00 94.75 92 ILE A N 1
ATOM 780 C CA . ILE A 1 92 ? 5.789 3.494 3.340 1.00 94.75 92 ILE A CA 1
ATOM 781 C C . ILE A 1 92 ? 7.317 3.561 3.203 1.00 94.75 92 ILE A C 1
ATOM 783 O O . ILE A 1 92 ? 7.839 3.548 2.090 1.00 94.75 92 ILE A O 1
ATOM 787 N N . SER A 1 93 ? 8.049 3.621 4.315 1.00 94.25 93 SER A N 1
ATOM 788 C CA . SER A 1 93 ? 9.500 3.856 4.323 1.00 94.25 93 SER A CA 1
ATOM 789 C C . SER A 1 93 ? 10.350 2.587 4.378 1.00 94.25 93 SER A C 1
ATOM 791 O O . SER A 1 93 ? 11.553 2.659 4.127 1.00 94.25 93 SER A O 1
ATOM 793 N N . LYS A 1 94 ? 9.772 1.427 4.720 1.00 93.75 94 LYS A N 1
ATOM 794 C CA . LYS A 1 94 ? 10.514 0.152 4.812 1.00 93.75 94 LYS A CA 1
ATOM 795 C C . LYS A 1 94 ? 9.935 -0.927 3.920 1.00 93.75 94 LYS A C 1
ATOM 797 O O . LYS A 1 94 ? 10.680 -1.526 3.146 1.00 93.75 94 LYS A O 1
ATOM 802 N N . LEU A 1 95 ? 8.624 -1.139 3.986 1.00 93.31 95 LEU A N 1
ATOM 803 C CA . LEU A 1 95 ? 7.978 -2.211 3.236 1.00 93.31 95 LEU A CA 1
ATOM 804 C C . LEU A 1 95 ? 7.922 -1.892 1.740 1.00 93.31 95 LEU A C 1
ATOM 806 O O . LEU A 1 95 ? 8.462 -2.633 0.922 1.00 93.31 95 LEU A O 1
ATOM 810 N N . HIS A 1 96 ? 7.373 -0.733 1.380 1.00 94.25 96 HIS A N 1
ATOM 811 C CA . HIS A 1 96 ? 7.238 -0.322 -0.016 1.00 94.25 96 HIS A CA 1
ATOM 812 C C . HIS A 1 96 ? 8.577 -0.251 -0.782 1.00 94.25 96 HIS A C 1
ATOM 814 O O . HIS A 1 96 ? 8.651 -0.760 -1.906 1.00 94.25 96 HIS A O 1
ATOM 820 N N . PRO A 1 97 ? 9.677 0.290 -0.218 1.00 94.88 97 PRO A N 1
ATOM 821 C CA . PRO A 1 97 ? 10.977 0.293 -0.884 1.00 94.88 97 PRO A CA 1
ATOM 822 C C . PRO A 1 97 ? 11.555 -1.114 -1.058 1.00 94.88 97 PRO A C 1
ATOM 824 O O . PRO A 1 97 ? 12.161 -1.398 -2.094 1.00 94.88 97 PRO A O 1
ATOM 827 N N . ALA A 1 98 ? 11.342 -2.016 -0.094 1.00 93.50 98 ALA A N 1
ATOM 828 C CA . ALA A 1 98 ? 11.747 -3.413 -0.220 1.00 93.50 98 ALA A CA 1
ATOM 829 C C . ALA A 1 98 ? 10.974 -4.120 -1.346 1.00 93.50 98 ALA A C 1
ATOM 831 O O . ALA A 1 98 ? 11.584 -4.758 -2.213 1.00 93.50 98 ALA A O 1
ATOM 832 N N . THR A 1 99 ? 9.656 -3.915 -1.413 1.00 92.31 99 THR A N 1
ATOM 833 C CA . THR A 1 99 ? 8.807 -4.418 -2.502 1.00 92.31 99 THR A CA 1
ATOM 834 C C . THR A 1 99 ? 9.235 -3.862 -3.849 1.00 92.31 99 THR A C 1
ATOM 836 O O . THR A 1 99 ? 9.365 -4.595 -4.830 1.00 92.31 99 THR A O 1
ATOM 839 N N . THR A 1 100 ? 9.523 -2.563 -3.894 1.00 92.81 100 THR A N 1
ATOM 840 C CA . THR A 1 100 ? 10.009 -1.864 -5.083 1.00 92.81 100 THR A CA 1
ATOM 841 C C . THR A 1 100 ? 11.350 -2.431 -5.541 1.00 92.81 100 THR A C 1
ATOM 843 O O . THR A 1 100 ? 11.526 -2.699 -6.734 1.00 92.81 100 THR A O 1
ATOM 846 N N . TYR A 1 101 ? 12.283 -2.693 -4.621 1.00 93.75 101 TYR A N 1
ATOM 847 C CA . TYR A 1 101 ? 13.541 -3.362 -4.944 1.00 93.75 101 TYR A CA 1
ATOM 848 C C . TYR A 1 101 ? 13.280 -4.720 -5.598 1.00 93.75 101 TYR A C 1
ATOM 850 O O . TYR A 1 101 ? 13.757 -4.974 -6.705 1.00 93.75 101 TYR A O 1
ATOM 858 N N . ALA A 1 102 ? 12.483 -5.575 -4.962 1.00 90.75 102 ALA A N 1
ATOM 859 C CA . ALA A 1 102 ? 12.212 -6.916 -5.462 1.00 90.75 102 ALA A CA 1
ATOM 860 C C . ALA A 1 102 ? 11.460 -6.898 -6.812 1.00 90.75 102 ALA A C 1
ATOM 862 O O . ALA A 1 102 ? 11.763 -7.672 -7.727 1.00 90.75 102 ALA A O 1
ATOM 863 N N . LYS A 1 103 ? 10.547 -5.939 -6.999 1.00 88.81 103 LYS A N 1
ATOM 864 C CA . LYS A 1 103 ? 9.803 -5.715 -8.246 1.00 88.81 103 LYS A CA 1
ATOM 865 C C . LYS A 1 103 ? 10.686 -5.242 -9.398 1.00 88.81 103 LYS A C 1
ATOM 867 O O . LYS A 1 103 ? 10.511 -5.716 -10.520 1.00 88.81 103 LYS A O 1
ATOM 872 N N . TRP A 1 104 ? 11.649 -4.351 -9.171 1.00 91.50 104 TRP A N 1
ATOM 873 C CA . TRP A 1 104 ? 12.436 -3.725 -10.248 1.00 91.50 104 TRP A CA 1
ATOM 874 C C . TRP A 1 104 ? 13.836 -4.317 -10.442 1.00 91.50 104 TRP A C 1
ATOM 876 O O . TRP A 1 104 ? 14.333 -4.389 -11.574 1.00 91.50 104 TRP A O 1
ATOM 886 N N . MET A 1 105 ? 14.485 -4.738 -9.358 1.00 92.38 105 MET A N 1
ATOM 887 C CA . MET A 1 105 ? 15.896 -5.128 -9.359 1.00 92.38 105 MET A CA 1
ATOM 888 C C . MET A 1 105 ? 16.101 -6.615 -9.586 1.00 92.38 105 MET A C 1
ATOM 890 O O . MET A 1 105 ? 16.987 -6.953 -10.370 1.00 92.38 105 MET A O 1
ATOM 894 N N . GLU A 1 106 ? 15.280 -7.471 -8.975 1.00 89.06 106 GLU A N 1
ATOM 895 C CA . GLU A 1 106 ? 15.447 -8.923 -9.081 1.00 89.06 106 GLU A CA 1
ATOM 896 C C . GLU A 1 106 ? 15.136 -9.449 -10.477 1.00 89.06 106 GLU A C 1
ATOM 898 O O . GLU A 1 106 ? 14.199 -8.995 -11.134 1.00 89.06 106 GLU A O 1
ATOM 903 N N . GLU A 1 107 ? 15.928 -10.411 -10.929 1.00 84.75 107 GLU A N 1
ATOM 904 C CA . GLU A 1 107 ? 15.835 -10.967 -12.280 1.00 84.75 107 GLU A CA 1
ATOM 905 C C . GLU A 1 107 ? 14.642 -11.919 -12.415 1.00 84.75 107 GLU A C 1
ATOM 907 O O . GLU A 1 107 ? 13.941 -11.877 -13.424 1.00 84.75 107 GLU A O 1
ATOM 912 N N . ASP A 1 108 ? 14.345 -12.673 -11.354 1.00 79.62 108 ASP A N 1
ATOM 913 C CA . ASP A 1 108 ? 13.281 -13.685 -11.327 1.00 79.62 108 ASP A CA 1
ATOM 914 C C . ASP A 1 108 ? 11.867 -13.087 -11.223 1.00 79.62 108 ASP A C 1
ATOM 916 O O . ASP A 1 108 ? 10.866 -13.767 -11.457 1.00 79.62 108 ASP A O 1
ATOM 920 N N . THR A 1 109 ? 11.752 -11.796 -10.896 1.00 79.25 109 THR A N 1
ATOM 921 C CA . THR A 1 109 ? 10.453 -11.126 -10.786 1.00 79.25 109 THR A CA 1
ATOM 922 C C . THR A 1 109 ? 9.979 -10.649 -12.154 1.00 79.25 109 THR A C 1
ATOM 924 O O . THR A 1 109 ? 10.635 -9.818 -12.792 1.00 79.25 109 THR A O 1
ATOM 927 N N . SER A 1 110 ? 8.792 -11.096 -12.570 1.00 80.38 110 SER A N 1
ATOM 928 C CA . SER A 1 110 ? 8.162 -10.691 -13.832 1.00 80.38 110 SER A CA 1
ATOM 929 C C . SER A 1 110 ? 8.097 -9.167 -14.001 1.00 80.38 110 SER A C 1
ATOM 931 O O . SER A 1 110 ? 7.613 -8.444 -13.132 1.00 80.38 110 SER A O 1
ATOM 933 N N . LYS A 1 111 ? 8.548 -8.671 -15.161 1.00 84.81 111 LYS A N 1
ATOM 934 C CA . LYS A 1 111 ? 8.525 -7.239 -15.524 1.00 84.81 111 LYS A CA 1
ATOM 935 C C . LYS A 1 111 ? 7.325 -6.856 -16.391 1.00 84.81 111 LYS A C 1
ATOM 937 O O . LYS A 1 111 ? 7.310 -5.794 -17.010 1.00 84.81 111 LYS A O 1
ATOM 942 N N . ASN A 1 112 ? 6.297 -7.704 -16.425 1.00 77.81 112 ASN A N 1
ATOM 943 C CA . ASN A 1 112 ? 5.085 -7.479 -17.219 1.00 77.81 112 ASN A CA 1
ATOM 944 C C . ASN A 1 112 ? 4.315 -6.213 -16.811 1.00 77.81 112 ASN A C 1
ATOM 946 O O . ASN A 1 112 ? 3.506 -5.728 -17.592 1.00 77.81 112 ASN A O 1
ATOM 950 N N . PHE A 1 113 ? 4.574 -5.669 -15.618 1.00 76.19 113 PHE A N 1
ATOM 951 C CA . PHE A 1 113 ? 3.997 -4.405 -15.165 1.00 76.19 113 PHE A CA 1
ATOM 952 C C . PHE A 1 113 ? 4.506 -3.180 -15.948 1.00 76.19 113 PHE A C 1
ATOM 954 O O . PHE A 1 113 ? 3.869 -2.135 -15.888 1.00 76.19 113 PHE A O 1
ATOM 961 N N . PHE A 1 114 ? 5.647 -3.274 -16.645 1.00 76.00 114 PHE A N 1
ATOM 962 C CA . PHE A 1 114 ? 6.257 -2.141 -17.354 1.00 76.00 114 PHE A CA 1
ATOM 963 C C . PHE A 1 114 ? 5.965 -2.131 -18.860 1.00 76.00 114 PHE A C 1
ATOM 965 O O . PHE A 1 114 ? 5.884 -1.075 -19.481 1.00 76.00 114 PHE A O 1
ATOM 972 N N . TYR A 1 115 ? 5.845 -3.308 -19.474 1.00 73.44 115 TYR A N 1
ATOM 973 C CA . TYR A 1 115 ? 5.693 -3.414 -20.924 1.00 73.44 115 TYR A CA 1
ATOM 974 C C . TYR A 1 115 ? 4.237 -3.233 -21.347 1.00 73.44 115 TYR A C 1
ATOM 976 O O . TYR A 1 115 ? 3.329 -3.839 -20.770 1.00 73.44 115 TYR A O 1
ATOM 984 N N . SER A 1 116 ? 4.014 -2.439 -22.399 1.00 67.44 116 SER A N 1
ATOM 985 C CA . SER A 1 116 ? 2.663 -2.161 -22.882 1.00 67.44 116 SER A CA 1
ATOM 986 C C . SER A 1 116 ? 1.981 -3.445 -23.355 1.00 67.44 116 SER A C 1
ATOM 988 O O . SER A 1 116 ? 2.525 -4.215 -24.157 1.00 67.44 116 SER A O 1
ATOM 990 N N . ARG A 1 117 ? 0.731 -3.648 -22.933 1.00 65.75 117 ARG A N 1
ATOM 991 C CA . ARG A 1 117 ? -0.144 -4.647 -23.555 1.00 65.75 117 ARG A CA 1
ATOM 992 C C . ARG A 1 117 ? -0.598 -4.123 -24.918 1.00 65.75 117 ARG A C 1
ATOM 994 O O . ARG A 1 117 ? -0.943 -2.955 -25.066 1.00 65.75 117 ARG A O 1
ATOM 1001 N N . GLY A 1 118 ? -0.578 -4.978 -25.933 1.00 66.88 118 GLY A N 1
ATOM 1002 C CA . GLY A 1 118 ? -0.962 -4.604 -27.291 1.00 66.88 118 GLY A CA 1
ATOM 1003 C C . GLY A 1 118 ? -0.744 -5.739 -28.283 1.00 66.88 118 GLY A C 1
ATOM 1004 O O . GLY A 1 118 ? -0.157 -6.767 -27.938 1.00 66.88 118 GLY A O 1
ATOM 1005 N N . ASN A 1 119 ? -1.214 -5.547 -29.519 1.00 75.50 119 ASN A N 1
ATOM 1006 C CA . ASN A 1 119 ? -0.988 -6.506 -30.600 1.00 75.50 119 ASN A CA 1
ATOM 1007 C C . ASN A 1 119 ? 0.526 -6.742 -30.785 1.00 75.50 119 ASN A C 1
ATOM 1009 O O . ASN A 1 119 ? 1.329 -5.817 -30.643 1.00 75.50 119 ASN A O 1
ATOM 1013 N N . PHE A 1 120 ? 0.905 -7.979 -31.100 1.00 76.38 120 PHE A N 1
ATOM 1014 C CA . PHE A 1 120 ? 2.284 -8.449 -31.241 1.00 76.38 120 PHE A CA 1
ATOM 1015 C C . PHE A 1 120 ? 3.155 -7.508 -32.086 1.00 76.38 120 PHE A C 1
ATOM 1017 O O . PHE A 1 120 ? 4.248 -7.135 -31.662 1.00 76.38 120 PHE A O 1
ATOM 1024 N N . PHE A 1 121 ? 2.629 -7.040 -33.222 1.00 76.81 121 PHE A N 1
ATOM 1025 C CA . PHE A 1 121 ? 3.318 -6.094 -34.105 1.00 76.81 121 PHE A CA 1
ATOM 1026 C C . PHE A 1 121 ? 3.647 -4.759 -33.422 1.00 76.81 121 PHE A C 1
ATOM 1028 O O . PHE A 1 121 ? 4.772 -4.273 -33.513 1.00 76.81 121 PHE A O 1
ATOM 1035 N N . TRP A 1 122 ? 2.696 -4.181 -32.685 1.00 76.81 122 TRP A N 1
ATOM 1036 C CA . TRP A 1 122 ? 2.908 -2.925 -31.958 1.00 76.81 122 TRP A CA 1
ATOM 1037 C C . TRP A 1 122 ? 3.881 -3.080 -30.794 1.00 76.81 122 TRP A C 1
ATOM 1039 O O . TRP A 1 122 ? 4.656 -2.164 -30.525 1.00 76.81 122 TRP A O 1
ATOM 1049 N N . ARG A 1 123 ? 3.866 -4.238 -30.126 1.00 76.06 123 ARG A N 1
ATOM 1050 C CA . ARG A 1 123 ? 4.842 -4.560 -29.080 1.00 76.06 123 ARG A CA 1
ATOM 1051 C C . ARG A 1 123 ? 6.247 -4.603 -29.664 1.00 76.06 123 ARG A C 1
ATOM 1053 O O . ARG A 1 123 ? 7.103 -3.877 -29.180 1.00 76.06 123 ARG A O 1
ATOM 1060 N N . LEU A 1 124 ? 6.460 -5.360 -30.742 1.00 80.00 124 LEU A N 1
ATOM 1061 C CA . LEU A 1 124 ? 7.757 -5.472 -31.423 1.00 80.00 124 LEU A CA 1
ATOM 1062 C C . LEU A 1 124 ? 8.345 -4.118 -31.828 1.00 80.00 124 LEU A C 1
ATOM 1064 O O . LEU A 1 124 ? 9.520 -3.869 -31.575 1.00 80.00 124 LEU A O 1
ATOM 1068 N N . LEU A 1 125 ? 7.522 -3.231 -32.393 1.00 81.75 125 LEU A N 1
ATOM 1069 C CA . LEU A 1 125 ? 7.954 -1.884 -32.777 1.00 81.75 125 LEU A CA 1
ATOM 1070 C C . LEU A 1 125 ? 8.372 -1.026 -31.571 1.00 81.75 125 LEU A C 1
ATOM 1072 O O . LEU A 1 125 ? 9.273 -0.198 -31.690 1.00 81.75 125 LEU A O 1
ATOM 1076 N N . LYS A 1 126 ? 7.739 -1.222 -30.409 1.00 80.94 126 LYS A N 1
ATOM 1077 C CA . LYS A 1 126 ? 8.016 -0.457 -29.184 1.00 80.94 126 LYS A CA 1
ATOM 1078 C C . LYS A 1 126 ? 9.120 -1.054 -28.313 1.00 80.94 126 LYS A C 1
ATOM 1080 O O . LYS A 1 126 ? 9.721 -0.303 -27.549 1.00 80.94 126 LYS A O 1
ATOM 1085 N N . LEU A 1 127 ? 9.442 -2.343 -28.456 1.00 80.62 127 LEU A N 1
ATOM 1086 C CA . LEU A 1 127 ? 10.453 -3.044 -27.653 1.00 80.62 127 LEU A CA 1
ATOM 1087 C C . LEU A 1 127 ? 11.772 -2.275 -27.447 1.00 80.62 127 LEU A C 1
ATOM 1089 O O . LEU A 1 127 ? 12.213 -2.202 -26.299 1.00 80.62 127 LEU A O 1
ATOM 1093 N N . PRO A 1 128 ? 12.433 -1.694 -28.473 1.00 84.50 128 PRO A N 1
ATOM 1094 C CA . PRO A 1 128 ? 13.691 -0.982 -28.242 1.00 84.50 128 PRO A CA 1
ATOM 1095 C C . PRO A 1 128 ? 13.500 0.257 -27.356 1.00 84.50 128 PRO A C 1
ATOM 1097 O O . PRO A 1 128 ? 14.293 0.497 -26.444 1.00 84.50 128 PRO A O 1
ATOM 1100 N N . PHE A 1 129 ? 12.423 1.014 -27.579 1.00 84.94 129 PHE A N 1
ATOM 1101 C CA . PHE A 1 129 ? 12.098 2.202 -26.794 1.00 84.94 129 PHE A CA 1
ATOM 1102 C C . PHE A 1 129 ? 11.676 1.847 -25.362 1.00 84.94 129 PHE A C 1
ATOM 1104 O O . PHE A 1 129 ? 12.126 2.485 -24.409 1.00 84.94 129 PHE A O 1
ATOM 1111 N N . GLU A 1 130 ? 10.868 0.799 -25.197 1.00 83.69 130 GLU A N 1
ATOM 1112 C CA . GLU A 1 130 ? 10.457 0.286 -23.888 1.00 83.69 130 GLU A CA 1
ATOM 1113 C C . GLU A 1 130 ? 11.663 -0.238 -23.107 1.00 83.69 130 GLU A C 1
ATOM 1115 O O . GLU A 1 130 ? 11.808 0.081 -21.934 1.00 83.69 130 GLU A O 1
ATOM 1120 N N . LYS A 1 131 ? 12.598 -0.950 -23.748 1.00 85.38 131 LYS A N 1
ATOM 1121 C CA . LYS A 1 131 ? 13.824 -1.424 -23.089 1.00 85.38 131 LYS A CA 1
ATOM 1122 C C . LYS A 1 131 ? 14.710 -0.269 -22.614 1.00 85.38 131 LYS A C 1
ATOM 1124 O O . LYS A 1 131 ? 15.221 -0.316 -21.497 1.00 85.38 131 LYS A O 1
ATOM 1129 N N . LEU A 1 132 ? 14.885 0.774 -23.429 1.00 87.38 132 LEU A N 1
ATOM 1130 C CA . LEU A 1 132 ? 15.637 1.970 -23.027 1.00 87.38 132 LEU A CA 1
ATOM 1131 C C . LEU A 1 132 ? 14.948 2.713 -21.878 1.00 87.38 132 LEU A C 1
ATOM 1133 O O . LEU A 1 132 ? 15.606 3.089 -20.907 1.00 87.38 132 LEU A O 1
ATOM 1137 N N . SER A 1 133 ? 13.628 2.873 -21.966 1.00 85.19 133 SER A N 1
ATOM 1138 C CA . SER A 1 133 ? 12.816 3.491 -20.913 1.00 85.19 133 SER A CA 1
ATOM 1139 C C . SER A 1 133 ? 12.902 2.692 -19.615 1.00 85.19 133 SER A C 1
ATOM 1141 O O . SER A 1 133 ? 13.133 3.274 -18.562 1.00 85.19 133 SER A O 1
ATOM 1143 N N . PHE A 1 134 ? 12.840 1.361 -19.695 1.00 88.25 134 PHE A N 1
ATOM 1144 C CA . PHE A 1 134 ? 12.986 0.467 -18.549 1.00 88.25 134 PHE A CA 1
ATOM 1145 C C . PHE A 1 134 ? 14.354 0.611 -17.883 1.00 88.25 134 PHE A C 1
ATOM 1147 O O . PHE A 1 134 ? 14.433 0.706 -16.666 1.00 88.25 134 PHE A O 1
ATOM 1154 N N . ILE A 1 135 ? 15.444 0.655 -18.657 1.00 90.00 135 ILE A N 1
ATOM 1155 C CA . ILE A 1 135 ? 16.798 0.832 -18.105 1.00 90.00 135 ILE A CA 1
ATOM 1156 C C . ILE A 1 135 ? 16.924 2.188 -17.405 1.00 90.00 135 ILE A C 1
ATOM 1158 O O . ILE A 1 135 ? 17.542 2.275 -16.341 1.00 90.00 135 ILE A O 1
ATOM 1162 N N . LYS A 1 136 ? 16.350 3.243 -17.994 1.00 91.00 136 LYS A N 1
ATOM 1163 C CA . LYS A 1 136 ? 16.343 4.581 -17.401 1.00 91.00 136 LYS A CA 1
ATOM 1164 C C . LYS A 1 136 ? 15.551 4.597 -16.093 1.00 91.00 136 LYS A C 1
ATOM 1166 O O . LYS A 1 136 ? 16.080 5.067 -15.090 1.00 91.00 136 LYS A O 1
ATOM 1171 N N . GLU A 1 137 ? 14.348 4.032 -16.093 1.00 89.31 137 GLU A N 1
ATOM 1172 C CA . GLU A 1 137 ? 13.488 3.983 -14.910 1.00 89.31 137 GLU A CA 1
ATOM 1173 C C . GLU A 1 137 ? 14.105 3.114 -13.813 1.00 89.31 137 GLU A C 1
ATOM 1175 O O . GLU A 1 137 ? 14.250 3.545 -12.676 1.00 89.31 137 GLU A O 1
ATOM 1180 N N . LYS A 1 138 ? 14.624 1.934 -14.167 1.00 92.50 138 LYS A N 1
ATOM 1181 C CA . LYS A 1 138 ? 15.363 1.069 -13.240 1.00 92.50 138 LYS A CA 1
ATOM 1182 C C . LYS A 1 138 ? 16.554 1.801 -12.613 1.00 92.50 138 LYS A C 1
ATOM 1184 O O . LYS A 1 138 ? 16.828 1.609 -11.432 1.00 92.50 138 LYS A O 1
ATOM 1189 N N . ARG A 1 139 ? 17.270 2.649 -13.360 1.00 94.50 139 ARG A N 1
ATOM 1190 C CA . ARG A 1 139 ? 18.353 3.472 -12.794 1.00 94.50 139 ARG A CA 1
ATOM 1191 C C . ARG A 1 139 ? 17.814 4.500 -11.801 1.00 94.50 139 ARG A C 1
ATOM 1193 O O . ARG A 1 139 ? 18.361 4.598 -10.709 1.00 94.50 139 ARG A O 1
ATOM 1200 N N . HIS A 1 140 ? 16.750 5.211 -12.161 1.00 93.69 140 HIS A N 1
ATOM 1201 C CA . HIS A 1 140 ? 16.108 6.196 -11.293 1.00 93.69 140 HIS A CA 1
ATOM 1202 C C . HIS A 1 140 ? 15.616 5.564 -9.980 1.00 93.69 140 HIS A C 1
ATOM 1204 O O . HIS A 1 140 ? 15.996 6.012 -8.900 1.00 93.69 140 HIS A O 1
ATOM 1210 N N . ILE A 1 141 ? 14.894 4.444 -10.066 1.00 93.88 141 ILE A N 1
ATOM 1211 C CA . ILE A 1 141 ? 14.442 3.674 -8.901 1.00 93.88 141 ILE A CA 1
ATOM 1212 C C . ILE A 1 141 ? 15.628 3.191 -8.060 1.00 93.88 141 ILE A C 1
ATOM 1214 O O . ILE A 1 141 ? 15.589 3.267 -6.836 1.00 93.88 141 ILE A O 1
ATOM 1218 N N . ARG A 1 142 ? 16.722 2.736 -8.681 1.00 95.69 142 ARG A N 1
ATOM 1219 C CA . ARG A 1 142 ? 17.929 2.343 -7.937 1.00 95.69 142 ARG A CA 1
ATOM 1220 C C . ARG A 1 142 ? 18.530 3.513 -7.161 1.00 95.69 142 ARG A C 1
ATOM 1222 O O . ARG A 1 142 ? 18.914 3.337 -6.010 1.00 95.69 142 ARG A O 1
ATOM 1229 N N . GLU A 1 143 ? 18.626 4.689 -7.773 1.00 96.06 143 GLU A N 1
ATOM 1230 C CA . GLU A 1 143 ? 19.127 5.889 -7.098 1.00 96.06 143 GLU A CA 1
ATOM 1231 C C . GLU A 1 143 ? 18.219 6.307 -5.939 1.00 96.06 143 GLU A C 1
ATOM 1233 O O . GLU A 1 143 ? 18.729 6.621 -4.865 1.00 96.06 143 GLU A O 1
ATOM 1238 N N . TYR A 1 144 ? 16.900 6.250 -6.128 1.00 94.94 144 TYR A N 1
ATOM 1239 C CA . TYR A 1 144 ? 15.906 6.476 -5.078 1.00 94.94 144 TYR A CA 1
ATOM 1240 C C . TYR A 1 144 ? 16.106 5.522 -3.889 1.00 94.94 144 TYR A C 1
ATOM 1242 O O . TYR A 1 144 ? 16.279 5.976 -2.758 1.00 94.94 144 TYR A O 1
ATOM 1250 N N . LEU A 1 145 ? 16.183 4.212 -4.149 1.00 96.19 145 LEU A N 1
ATOM 1251 C CA . LEU A 1 145 ? 16.350 3.180 -3.119 1.00 96.19 145 LEU A CA 1
ATOM 1252 C C . LEU A 1 145 ? 17.654 3.344 -2.329 1.00 96.19 145 LEU A C 1
ATOM 1254 O O . LEU A 1 145 ? 17.662 3.206 -1.107 1.00 96.19 145 LEU A O 1
ATOM 1258 N N . VAL A 1 146 ? 18.754 3.682 -3.006 1.00 96.12 146 VAL A N 1
ATOM 1259 C CA . VAL A 1 146 ? 20.048 3.899 -2.347 1.00 96.12 146 VAL A CA 1
ATOM 1260 C C . VAL A 1 146 ? 20.043 5.197 -1.540 1.00 96.12 146 VAL A C 1
ATOM 1262 O O . VAL A 1 146 ? 20.458 5.192 -0.386 1.00 96.12 146 VAL A O 1
ATOM 1265 N N . ARG A 1 147 ? 19.585 6.312 -2.124 1.00 95.25 147 ARG A N 1
ATOM 1266 C CA . ARG A 1 147 ? 19.698 7.638 -1.494 1.00 95.25 147 ARG A CA 1
ATOM 1267 C C . ARG A 1 147 ? 18.715 7.851 -0.353 1.00 95.25 147 ARG A C 1
ATOM 1269 O O . ARG A 1 147 ? 19.085 8.487 0.626 1.00 95.25 147 ARG A O 1
ATOM 1276 N N . GLN A 1 148 ? 17.480 7.379 -0.499 1.00 94.69 148 GLN A N 1
ATOM 1277 C CA . GLN A 1 148 ? 16.421 7.649 0.475 1.00 94.69 148 GLN A CA 1
ATOM 1278 C C . GLN A 1 148 ? 16.265 6.520 1.493 1.00 94.69 148 GLN A C 1
ATOM 1280 O O . GLN A 1 148 ? 15.980 6.789 2.654 1.00 94.69 148 GLN A O 1
ATOM 1285 N N . HIS A 1 149 ? 16.513 5.272 1.082 1.00 94.31 149 HIS A N 1
ATOM 1286 C CA . HIS A 1 149 ? 16.209 4.093 1.903 1.00 94.31 149 HIS A CA 1
ATOM 1287 C C . HIS A 1 149 ? 17.427 3.244 2.264 1.00 94.31 149 HIS A C 1
ATOM 1289 O O . HIS A 1 149 ? 17.294 2.274 3.008 1.00 94.31 149 HIS A O 1
ATOM 1295 N N . ASN A 1 150 ? 18.620 3.605 1.777 1.00 94.88 150 ASN A N 1
ATOM 1296 C CA . ASN A 1 150 ? 19.864 2.861 1.991 1.00 94.88 150 ASN A CA 1
ATOM 1297 C C . ASN A 1 150 ? 19.758 1.371 1.593 1.00 94.88 150 ASN A C 1
ATOM 1299 O O . ASN A 1 150 ? 20.313 0.495 2.254 1.00 94.88 150 ASN A O 1
ATOM 1303 N N . ILE A 1 151 ? 19.014 1.074 0.522 1.00 95.62 151 ILE A N 1
ATOM 1304 C CA . ILE A 1 151 ? 18.866 -0.280 -0.026 1.00 95.62 151 ILE A CA 1
ATOM 1305 C C . ILE A 1 151 ? 19.804 -0.416 -1.224 1.00 95.62 151 ILE A C 1
ATOM 1307 O O . ILE A 1 151 ? 19.523 0.087 -2.315 1.00 95.62 151 ILE A O 1
ATOM 1311 N N . VAL A 1 152 ? 20.931 -1.105 -1.031 1.00 94.88 152 VAL A N 1
ATOM 1312 C CA . VAL A 1 152 ? 21.937 -1.311 -2.087 1.00 94.88 152 VAL A CA 1
ATOM 1313 C C . VAL A 1 152 ? 21.773 -2.682 -2.733 1.00 94.88 152 VAL A C 1
ATOM 1315 O O . VAL A 1 152 ? 21.950 -2.833 -3.948 1.00 94.88 152 VAL A O 1
ATOM 1318 N N . ASN A 1 153 ? 21.435 -3.687 -1.929 1.00 94.31 153 ASN A N 1
ATOM 1319 C CA . ASN A 1 153 ? 21.369 -5.078 -2.349 1.00 94.31 153 ASN A CA 1
ATOM 1320 C C . ASN A 1 153 ? 20.093 -5.786 -1.842 1.00 94.31 153 ASN A C 1
ATOM 1322 O O . ASN A 1 153 ? 19.316 -5.250 -1.053 1.00 94.31 153 ASN A O 1
ATOM 1326 N N . LYS A 1 154 ? 19.899 -7.025 -2.309 1.00 92.75 154 LYS A N 1
ATOM 1327 C CA . LYS A 1 154 ? 18.748 -7.881 -1.986 1.00 92.75 154 LYS A CA 1
ATOM 1328 C C . LYS A 1 154 ? 18.626 -8.183 -0.489 1.00 92.75 154 LYS A C 1
ATOM 1330 O O . LYS A 1 154 ? 17.519 -8.227 0.036 1.00 92.75 154 LYS A O 1
ATOM 1335 N N . ARG A 1 155 ? 19.753 -8.355 0.207 1.00 93.00 155 ARG A N 1
ATOM 1336 C CA . ARG A 1 155 ? 19.779 -8.601 1.655 1.00 93.00 155 ARG A CA 1
ATOM 1337 C C . ARG A 1 155 ? 19.272 -7.386 2.428 1.00 93.00 155 ARG A C 1
ATOM 1339 O O . ARG A 1 155 ? 18.495 -7.572 3.356 1.00 93.00 155 ARG A O 1
ATOM 1346 N N . ASP A 1 156 ? 19.667 -6.176 2.033 1.00 94.38 156 ASP A N 1
ATOM 1347 C CA . ASP A 1 156 ? 19.210 -4.942 2.685 1.00 94.38 156 ASP A CA 1
ATOM 1348 C C . ASP A 1 156 ? 17.690 -4.791 2.553 1.00 94.38 156 ASP A C 1
ATOM 1350 O O . ASP A 1 156 ? 17.012 -4.521 3.542 1.00 94.38 156 ASP A O 1
ATOM 1354 N N . ALA A 1 157 ? 17.156 -5.020 1.346 1.00 93.19 157 ALA A N 1
ATOM 1355 C CA . ALA A 1 157 ? 15.723 -4.938 1.071 1.00 93.19 157 ALA A CA 1
ATOM 1356 C C . ALA A 1 157 ? 14.922 -5.892 1.972 1.00 93.19 157 ALA A C 1
ATOM 1358 O O . ALA A 1 157 ? 14.009 -5.466 2.675 1.00 93.19 157 ALA A O 1
ATOM 1359 N N . TYR A 1 158 ? 15.299 -7.171 2.017 1.00 91.56 158 TYR A N 1
ATOM 1360 C CA . TYR A 1 158 ? 14.569 -8.148 2.828 1.00 91.56 158 TYR A CA 1
ATOM 1361 C C . TYR A 1 158 ? 14.770 -7.989 4.321 1.00 91.56 158 TYR A C 1
ATOM 1363 O O . TYR A 1 158 ? 13.846 -8.266 5.076 1.00 91.56 158 TYR A O 1
ATOM 1371 N N . TYR A 1 159 ? 15.940 -7.526 4.757 1.00 93.06 159 TYR A N 1
ATOM 1372 C CA . TYR A 1 159 ? 16.142 -7.201 6.161 1.00 93.06 159 TYR A CA 1
ATOM 1373 C C . TYR A 1 159 ? 15.202 -6.071 6.603 1.00 93.06 159 TYR A C 1
ATOM 1375 O O . TYR A 1 159 ? 14.611 -6.152 7.679 1.00 93.06 159 TYR A O 1
ATOM 1383 N N . GLN A 1 160 ? 15.012 -5.040 5.769 1.00 93.44 160 GLN A N 1
ATOM 1384 C CA . GLN A 1 160 ? 14.051 -3.972 6.059 1.00 93.44 160 GLN A CA 1
ATOM 1385 C C . GLN A 1 160 ? 12.604 -4.480 6.076 1.00 93.44 160 GLN A C 1
ATOM 1387 O O . GLN A 1 160 ? 11.871 -4.132 7.002 1.00 93.44 160 GLN A O 1
ATOM 1392 N N . ALA A 1 161 ? 12.214 -5.329 5.118 1.00 93.31 161 ALA A N 1
ATOM 1393 C CA . ALA A 1 161 ? 10.886 -5.949 5.099 1.00 93.31 161 ALA A CA 1
ATOM 1394 C C . ALA A 1 161 ? 10.644 -6.837 6.332 1.00 93.31 161 ALA A C 1
ATOM 1396 O O . ALA A 1 161 ? 9.650 -6.667 7.027 1.00 93.31 161 ALA A O 1
ATOM 1397 N N . GLU A 1 162 ? 11.586 -7.721 6.679 1.00 93.69 162 GLU A N 1
ATOM 1398 C CA . GLU A 1 162 ? 11.492 -8.588 7.864 1.00 93.69 162 GLU A CA 1
ATOM 1399 C C . GLU A 1 162 ? 11.377 -7.774 9.157 1.00 93.69 162 GLU A C 1
ATOM 1401 O O . GLU A 1 162 ? 10.537 -8.077 10.002 1.00 93.69 162 GLU A O 1
ATOM 1406 N N . LYS A 1 163 ? 12.149 -6.690 9.295 1.00 94.38 163 LYS A N 1
ATOM 1407 C CA . LYS A 1 163 ? 12.030 -5.787 10.448 1.00 94.38 163 LYS A CA 1
ATOM 1408 C C . LYS A 1 163 ? 10.693 -5.054 10.487 1.00 94.38 163 LYS A C 1
ATOM 1410 O O . LYS A 1 163 ? 10.150 -4.855 11.571 1.00 94.38 163 LYS A O 1
ATOM 1415 N N . ALA A 1 164 ? 10.150 -4.666 9.335 1.00 95.44 164 ALA A N 1
ATOM 1416 C CA . ALA A 1 164 ? 8.814 -4.090 9.264 1.00 95.44 164 ALA A CA 1
ATOM 1417 C C . ALA A 1 164 ? 7.742 -5.108 9.672 1.00 95.44 164 ALA A C 1
ATOM 1419 O O . ALA A 1 164 ? 6.914 -4.779 10.516 1.00 95.44 164 ALA A O 1
ATOM 1420 N N . HIS A 1 165 ? 7.799 -6.347 9.174 1.00 96.06 165 HIS A N 1
ATOM 1421 C CA . HIS A 1 165 ? 6.899 -7.423 9.600 1.00 96.06 165 HIS A CA 1
ATOM 1422 C C . HIS A 1 165 ? 6.974 -7.679 11.106 1.00 96.06 165 HIS A C 1
ATOM 1424 O O . HIS A 1 165 ? 5.941 -7.769 11.763 1.00 96.06 165 HIS A O 1
ATOM 1430 N N . GLU A 1 166 ? 8.181 -7.732 11.670 1.00 96.25 166 GLU A N 1
ATOM 1431 C CA . GLU A 1 166 ? 8.388 -7.913 13.106 1.00 96.25 166 GLU A CA 1
ATOM 1432 C C . GLU A 1 166 ? 7.701 -6.805 13.919 1.00 96.25 166 GLU A C 1
ATOM 1434 O O . GLU A 1 166 ? 6.925 -7.094 14.830 1.00 96.25 166 GLU A O 1
ATOM 1439 N N . ILE A 1 167 ? 7.935 -5.539 13.560 1.00 96.81 167 ILE A N 1
ATOM 1440 C CA . ILE A 1 167 ? 7.343 -4.381 14.245 1.00 96.81 167 ILE A CA 1
ATOM 1441 C C . ILE A 1 167 ? 5.818 -4.387 14.101 1.00 96.81 167 ILE A C 1
ATOM 1443 O O . ILE A 1 167 ? 5.110 -4.208 15.092 1.00 96.81 167 ILE A O 1
ATOM 1447 N N . LEU A 1 168 ? 5.301 -4.614 12.891 1.00 97.62 168 LEU A N 1
ATOM 1448 C CA . LEU A 1 168 ? 3.861 -4.671 12.635 1.00 97.62 168 LEU A CA 1
ATOM 1449 C C . LEU A 1 168 ? 3.203 -5.800 13.436 1.00 97.62 168 LEU A C 1
ATOM 1451 O O . LEU A 1 168 ? 2.169 -5.582 14.065 1.00 97.62 168 LEU A O 1
ATOM 1455 N N . SER A 1 169 ? 3.822 -6.981 13.472 1.00 97.25 169 SER A N 1
ATOM 1456 C CA . SER A 1 169 ? 3.346 -8.129 14.246 1.00 97.25 169 SER A CA 1
ATOM 1457 C C . SER A 1 169 ? 3.321 -7.819 15.744 1.00 97.25 169 SER A C 1
ATOM 1459 O O . SER A 1 169 ? 2.312 -8.081 16.397 1.00 97.25 169 SER A O 1
ATOM 1461 N N . GLN A 1 170 ? 4.374 -7.196 16.284 1.00 97.06 170 GLN A N 1
ATOM 1462 C CA . GLN A 1 170 ? 4.426 -6.786 17.692 1.00 97.06 170 GLN A CA 1
ATOM 1463 C C . GLN A 1 170 ? 3.351 -5.744 18.030 1.00 97.06 170 GLN A C 1
ATOM 1465 O O . GLN A 1 170 ? 2.713 -5.833 19.078 1.00 97.06 170 GLN A O 1
ATOM 1470 N N . LYS A 1 171 ? 3.125 -4.766 17.143 1.00 97.00 171 LYS A N 1
ATOM 1471 C CA . LYS A 1 171 ? 2.114 -3.711 17.330 1.00 97.00 171 LYS A CA 1
ATOM 1472 C C . LYS A 1 171 ? 0.683 -4.234 17.242 1.00 97.00 171 LYS A C 1
ATOM 1474 O O . LYS A 1 171 ? -0.180 -3.782 18.004 1.00 97.00 171 LYS A O 1
ATOM 1479 N N . LEU A 1 172 ? 0.433 -5.187 16.347 1.00 96.31 172 LEU A N 1
ATOM 1480 C CA . LEU A 1 172 ? -0.848 -5.877 16.246 1.00 96.31 172 LEU A CA 1
ATOM 1481 C C . LEU A 1 172 ? -1.088 -6.779 17.467 1.00 96.31 172 LEU A C 1
ATOM 1483 O O . LEU A 1 172 ? -2.170 -6.750 18.049 1.00 96.31 172 LEU A O 1
ATOM 1487 N N . GLY A 1 173 ? -0.081 -7.547 17.890 1.00 94.75 173 GLY A N 1
ATOM 1488 C CA . GLY A 1 173 ? -0.215 -8.516 18.976 1.00 94.75 173 GLY A CA 1
ATOM 1489 C C . GLY A 1 173 ? -1.317 -9.537 18.677 1.00 94.75 173 GLY A C 1
ATOM 1490 O O . GLY A 1 173 ? -1.368 -10.094 17.580 1.00 94.75 173 GLY A O 1
ATOM 1491 N N . GLU A 1 174 ? -2.209 -9.751 19.644 1.00 90.88 174 GLU A N 1
ATOM 1492 C CA . GLU A 1 174 ? -3.379 -10.641 19.529 1.00 90.88 174 GLU A CA 1
ATOM 1493 C C . GLU A 1 174 ? -4.658 -9.907 19.090 1.00 90.88 174 GLU A C 1
ATOM 1495 O O . GLU A 1 174 ? -5.723 -10.511 18.966 1.00 90.88 174 GLU A O 1
ATOM 1500 N N . LYS A 1 175 ? -4.576 -8.592 18.856 1.00 92.31 175 LYS A N 1
ATOM 1501 C CA . LYS A 1 175 ? -5.741 -7.776 18.511 1.00 92.31 175 LYS A CA 1
ATOM 1502 C C . LYS A 1 175 ? -6.261 -8.120 17.107 1.00 92.31 175 LYS A C 1
ATOM 1504 O O . LYS A 1 175 ? -5.467 -8.429 16.211 1.00 92.31 175 LYS A O 1
ATOM 1509 N N . PRO A 1 176 ? -7.581 -8.008 16.861 1.00 91.44 176 PRO A N 1
ATOM 1510 C CA . PRO A 1 176 ? -8.117 -8.199 15.520 1.00 91.44 176 PRO A CA 1
ATOM 1511 C C . PRO A 1 176 ? -7.630 -7.110 14.548 1.00 91.44 176 PRO A C 1
ATOM 1513 O O . PRO A 1 176 ? -7.268 -7.456 13.418 1.00 91.44 176 PRO A O 1
ATOM 1516 N N . PHE A 1 177 ? -7.540 -5.857 15.014 1.00 94.50 177 PHE A N 1
ATOM 1517 C CA . PHE A 1 177 ? -7.044 -4.675 14.292 1.00 94.50 177 PHE A CA 1
ATOM 1518 C C . PHE A 1 177 ? -6.032 -3.884 15.143 1.00 94.50 177 PHE A C 1
ATOM 1520 O O . PHE A 1 177 ? -5.982 -4.041 16.367 1.00 94.50 177 PHE A O 1
ATOM 1527 N N . PHE A 1 178 ? -5.225 -3.014 14.527 1.00 95.25 178 PHE A N 1
ATOM 1528 C CA . PHE A 1 178 ? -4.099 -2.342 15.200 1.00 95.25 178 PHE A CA 1
ATOM 1529 C C . PHE A 1 178 ? -4.518 -1.519 16.424 1.00 95.25 178 PHE A C 1
ATOM 1531 O O . PHE A 1 178 ? -3.832 -1.545 17.449 1.00 95.25 178 PHE A O 1
ATOM 1538 N N . PHE A 1 179 ? -5.670 -0.853 16.355 1.00 94.19 179 PHE A N 1
ATOM 1539 C CA . PHE A 1 179 ? -6.189 -0.008 17.434 1.00 94.19 179 PHE A CA 1
ATOM 1540 C C . PHE A 1 179 ? -7.431 -0.596 18.119 1.00 94.19 179 PHE A C 1
ATOM 1542 O O . PHE A 1 179 ? -8.218 0.132 18.721 1.00 94.19 179 PHE A O 1
ATOM 1549 N N . SER A 1 180 ? -7.648 -1.907 18.049 1.00 91.38 180 SER A N 1
ATOM 1550 C CA . SER A 1 180 ? -8.708 -2.558 18.828 1.00 91.38 180 SER A CA 1
ATOM 1551 C C . SER A 1 180 ? -8.487 -2.398 20.333 1.00 91.38 180 SER A C 1
ATOM 1553 O O . SER A 1 180 ? -7.368 -2.568 20.826 1.00 91.38 180 SER A O 1
ATOM 1555 N N . LYS A 1 181 ? -9.548 -2.045 21.069 1.00 87.50 181 LYS A N 1
ATOM 1556 C CA . LYS A 1 181 ? -9.504 -1.750 22.511 1.00 87.50 181 LYS A CA 1
ATOM 1557 C C . LYS A 1 181 ? -10.765 -2.253 23.203 1.00 87.50 181 LYS A C 1
ATOM 1559 O O . LYS A 1 181 ? -11.865 -2.110 22.678 1.00 87.50 181 LYS A O 1
ATOM 1564 N N . ALA A 1 182 ? -10.610 -2.764 24.424 1.00 82.69 182 ALA A N 1
ATOM 1565 C CA . ALA A 1 182 ? -11.739 -3.187 25.248 1.00 82.69 182 ALA A CA 1
ATOM 1566 C C . ALA A 1 182 ? -12.731 -2.030 25.464 1.00 82.69 182 ALA A C 1
ATOM 1568 O O . ALA A 1 182 ? -12.335 -0.921 25.823 1.00 82.69 182 ALA A O 1
ATOM 1569 N N . GLY A 1 183 ? -14.019 -2.292 25.235 1.00 78.94 183 GLY A N 1
ATOM 1570 C CA . GLY A 1 183 ? -15.081 -1.286 25.349 1.00 78.94 183 GLY A CA 1
ATOM 1571 C C . GLY A 1 183 ? -15.210 -0.343 24.146 1.00 78.94 183 GLY A C 1
ATOM 1572 O O . GLY A 1 183 ? -16.064 0.542 24.168 1.00 78.94 183 GLY A O 1
ATOM 1573 N N . ARG A 1 184 ? -14.408 -0.533 23.089 1.00 80.06 184 ARG A N 1
ATOM 1574 C CA . ARG A 1 184 ? -14.547 0.159 21.804 1.00 80.06 184 ARG A CA 1
ATOM 1575 C C . ARG A 1 184 ? -15.025 -0.832 20.751 1.00 80.06 184 ARG A C 1
ATOM 1577 O O . ARG A 1 184 ? -14.632 -1.991 20.777 1.00 80.06 184 ARG A O 1
ATOM 1584 N N . LYS A 1 185 ? -15.854 -0.375 19.809 1.00 78.50 185 LYS A N 1
ATOM 1585 C CA . LYS A 1 185 ? -16.180 -1.193 18.637 1.00 78.50 185 LYS A CA 1
ATOM 1586 C C . LYS A 1 185 ? -14.909 -1.421 17.830 1.00 78.50 185 LYS A C 1
ATOM 1588 O O . LYS A 1 185 ? -14.243 -0.460 17.432 1.00 78.50 185 LYS A O 1
ATOM 1593 N N . ASP A 1 186 ? -14.595 -2.684 17.608 1.00 84.06 186 ASP A N 1
ATOM 1594 C CA . ASP A 1 186 ? -13.501 -3.084 16.745 1.00 84.06 186 ASP A CA 1
ATOM 1595 C C . ASP A 1 186 ? -13.943 -2.897 15.305 1.00 84.06 186 ASP A C 1
ATOM 1597 O O . ASP A 1 186 ? -14.931 -3.476 14.910 1.00 84.06 186 ASP A O 1
ATOM 1601 N N . PHE A 1 187 ? -13.255 -2.088 14.515 1.00 86.00 187 PHE A N 1
ATOM 1602 C CA . PHE A 1 187 ? -13.453 -2.024 13.067 1.00 86.00 187 PHE A CA 1
ATOM 1603 C C . PHE A 1 187 ? -12.193 -1.448 12.418 1.00 86.00 187 PHE A C 1
ATOM 1605 O O . PHE A 1 187 ? -11.470 -0.706 13.098 1.00 86.00 187 PHE A O 1
ATOM 1612 N N . PRO A 1 188 ? -11.927 -1.750 11.132 1.00 91.12 188 PRO A N 1
ATOM 1613 C CA . PRO A 1 188 ? -10.741 -1.254 10.443 1.00 91.12 188 PRO A CA 1
ATOM 1614 C C . PRO A 1 188 ? -10.664 0.275 10.442 1.00 91.12 188 PRO A C 1
ATOM 1616 O O . PRO A 1 188 ? -11.623 0.969 10.083 1.00 91.12 188 PRO A O 1
ATOM 1619 N N . ARG A 1 189 ? -9.507 0.801 10.838 1.00 91.94 189 ARG A N 1
ATOM 1620 C CA . ARG A 1 189 ? -9.168 2.231 10.843 1.00 91.94 189 ARG A CA 1
ATOM 1621 C C . ARG A 1 189 ? -8.253 2.566 9.673 1.00 91.94 189 ARG A C 1
ATOM 1623 O O . ARG A 1 189 ? -7.876 1.672 8.914 1.00 91.94 189 ARG A O 1
ATOM 1630 N N . SER A 1 190 ? -7.862 3.839 9.525 1.00 94.19 190 SER A N 1
ATOM 1631 C CA . SER A 1 190 ? -6.979 4.231 8.411 1.00 94.19 190 SER A CA 1
ATOM 1632 C C . SER A 1 190 ? -5.714 3.385 8.374 1.00 94.19 190 SER A C 1
ATOM 1634 O O . SER A 1 190 ? -5.297 2.937 7.310 1.00 94.19 190 SER A O 1
ATOM 1636 N N . THR A 1 191 ? -5.139 3.137 9.552 1.00 96.31 191 THR A N 1
ATOM 1637 C CA . THR A 1 191 ? -3.906 2.378 9.720 1.00 96.31 191 THR A CA 1
ATOM 1638 C C . THR A 1 191 ? -4.069 0.958 9.207 1.00 96.31 191 THR A C 1
ATOM 1640 O O . THR A 1 191 ? -3.215 0.477 8.474 1.00 96.31 191 THR A O 1
ATOM 1643 N N . ASP A 1 192 ? -5.180 0.296 9.548 1.00 96.50 192 ASP A N 1
ATOM 1644 C CA . ASP A 1 192 ? -5.455 -1.071 9.109 1.00 96.50 192 ASP A CA 1
ATOM 1645 C C . ASP A 1 192 ? -5.555 -1.135 7.582 1.00 96.50 192 ASP A C 1
ATOM 1647 O O . ASP A 1 192 ? -4.978 -2.022 6.959 1.00 96.50 192 ASP A O 1
ATOM 1651 N N . ILE A 1 193 ? -6.219 -0.158 6.961 1.00 96.19 193 ILE A N 1
ATOM 1652 C CA . ILE A 1 193 ? -6.349 -0.101 5.502 1.00 96.19 193 ILE A CA 1
ATOM 1653 C C . ILE A 1 193 ? -4.984 0.108 4.830 1.00 96.19 193 ILE A C 1
ATOM 1655 O O . ILE A 1 193 ? -4.674 -0.565 3.845 1.00 96.19 193 ILE A O 1
ATOM 1659 N N . VAL A 1 194 ? -4.154 1.008 5.367 1.00 97.06 194 VAL A N 1
ATOM 1660 C CA . VAL A 1 194 ? -2.804 1.276 4.847 1.00 97.06 194 VAL A CA 1
ATOM 1661 C C . VAL A 1 194 ? -1.909 0.047 4.993 1.00 97.06 194 VAL A C 1
ATOM 1663 O O . VAL A 1 194 ? -1.324 -0.403 4.008 1.00 97.06 194 VAL A O 1
ATOM 1666 N N . VAL A 1 195 ? -1.838 -0.539 6.192 1.00 97.81 195 VAL A N 1
ATOM 1667 C CA . VAL A 1 195 ? -1.022 -1.735 6.455 1.00 97.81 195 VAL A CA 1
ATOM 1668 C C . VAL A 1 195 ? -1.463 -2.891 5.563 1.00 97.81 195 VAL A C 1
ATOM 1670 O O . VAL A 1 195 ? -0.625 -3.539 4.935 1.00 97.81 195 VAL A O 1
ATOM 1673 N N . TYR A 1 196 ? -2.773 -3.123 5.453 1.00 97.00 196 TYR A N 1
ATOM 1674 C CA . TYR A 1 196 ? -3.326 -4.144 4.571 1.00 97.00 196 TYR A CA 1
ATOM 1675 C C . TYR A 1 196 ? -2.895 -3.927 3.117 1.00 97.00 196 TYR A C 1
ATOM 1677 O O . TYR A 1 196 ? -2.395 -4.854 2.482 1.00 97.00 196 TYR A O 1
ATOM 1685 N N . ALA A 1 197 ? -3.024 -2.705 2.593 1.00 96.50 197 ALA A N 1
ATOM 1686 C CA . ALA A 1 197 ? -2.689 -2.412 1.205 1.00 96.50 197 ALA A CA 1
ATOM 1687 C C . ALA A 1 197 ? -1.206 -2.646 0.880 1.00 96.50 197 ALA A C 1
ATOM 1689 O O . ALA A 1 197 ? -0.913 -3.176 -0.194 1.00 96.50 197 ALA A O 1
ATOM 1690 N N . TYR A 1 198 ? -0.289 -2.299 1.788 1.00 96.12 198 TYR A N 1
ATOM 1691 C CA . TYR A 1 198 ? 1.151 -2.501 1.586 1.00 96.12 198 TYR A CA 1
ATOM 1692 C C . TYR A 1 198 ? 1.593 -3.958 1.779 1.00 96.12 198 TYR A C 1
ATOM 1694 O O . TYR A 1 198 ? 2.395 -4.454 0.990 1.00 96.12 198 TYR A O 1
ATOM 1702 N N . LEU A 1 199 ? 1.029 -4.693 2.740 1.00 95.12 199 LEU A N 1
ATOM 1703 C CA . LEU A 1 199 ? 1.281 -6.138 2.860 1.00 95.12 199 LEU A CA 1
ATOM 1704 C C . LEU A 1 199 ? 0.748 -6.903 1.637 1.00 95.12 199 LEU A C 1
ATOM 1706 O O . LEU A 1 199 ? 1.393 -7.810 1.109 1.00 95.12 199 LEU A O 1
ATOM 1710 N N . MET A 1 200 ? -0.420 -6.508 1.130 1.00 92.56 200 MET A N 1
ATOM 1711 C CA . MET A 1 200 ? -0.959 -7.065 -0.108 1.00 92.56 200 MET A CA 1
ATOM 1712 C C . MET A 1 200 ? -0.151 -6.636 -1.338 1.00 92.56 200 MET A C 1
ATOM 1714 O O . MET A 1 200 ? -0.117 -7.379 -2.319 1.00 92.56 200 MET A O 1
ATOM 1718 N N . GLU A 1 201 ? 0.545 -5.497 -1.302 1.00 92.19 201 GLU A N 1
ATOM 1719 C CA . GLU A 1 201 ? 1.491 -5.114 -2.352 1.00 92.19 201 GLU A CA 1
ATOM 1720 C C . GLU A 1 201 ? 2.611 -6.142 -2.479 1.00 92.19 201 GLU A C 1
ATOM 1722 O O . GLU A 1 201 ? 2.882 -6.614 -3.585 1.00 92.19 201 GLU A O 1
ATOM 1727 N N . GLU A 1 202 ? 3.225 -6.528 -1.361 1.00 90.00 202 GLU A N 1
ATOM 1728 C CA . GLU A 1 202 ? 4.239 -7.580 -1.338 1.00 90.00 202 GLU A CA 1
ATOM 1729 C C . GLU A 1 202 ? 3.687 -8.894 -1.878 1.00 90.00 202 GLU A C 1
ATOM 1731 O O . GLU A 1 202 ? 4.243 -9.491 -2.804 1.00 90.00 202 GLU A O 1
ATOM 1736 N N . LEU A 1 203 ? 2.546 -9.330 -1.354 1.00 88.69 203 LEU A N 1
ATOM 1737 C CA . LEU A 1 203 ? 1.985 -10.616 -1.734 1.00 88.69 203 LEU A CA 1
ATOM 1738 C C . LEU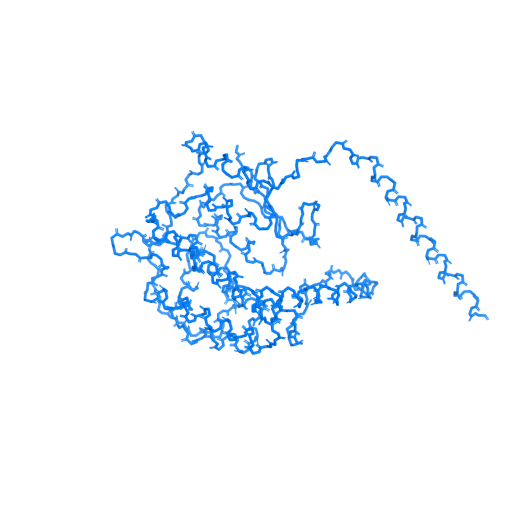 A 1 203 ? 1.544 -10.678 -3.207 1.00 88.69 203 LEU A C 1
ATOM 1740 O O . LEU A 1 203 ? 1.668 -11.733 -3.830 1.00 88.69 203 LEU A O 1
ATOM 1744 N N . ASN A 1 204 ? 1.079 -9.574 -3.797 1.00 85.44 204 ASN A N 1
ATOM 1745 C CA . ASN A 1 204 ? 0.686 -9.538 -5.209 1.00 85.44 204 ASN A CA 1
ATOM 1746 C C . ASN A 1 204 ? 1.873 -9.312 -6.155 1.00 85.44 204 ASN A C 1
ATOM 1748 O O . ASN A 1 204 ? 1.969 -9.975 -7.189 1.00 85.44 204 ASN A O 1
ATOM 1752 N N . ASN A 1 205 ? 2.781 -8.386 -5.832 1.00 80.75 205 ASN A N 1
ATOM 1753 C CA . ASN A 1 205 ? 3.869 -8.014 -6.742 1.00 80.75 205 ASN A CA 1
ATOM 1754 C C . ASN A 1 205 ? 5.056 -8.982 -6.671 1.00 80.75 205 ASN A C 1
ATOM 1756 O O . ASN A 1 205 ? 5.758 -9.162 -7.668 1.00 80.75 205 ASN A O 1
ATOM 1760 N N . ILE A 1 206 ? 5.281 -9.604 -5.514 1.00 75.88 206 ILE A N 1
ATOM 1761 C CA . ILE A 1 206 ? 6.414 -10.501 -5.260 1.00 75.88 206 ILE A CA 1
ATOM 1762 C C . ILE A 1 206 ? 6.000 -11.780 -4.538 1.00 75.88 206 ILE A C 1
ATOM 1764 O O . ILE A 1 206 ? 6.847 -12.479 -3.993 1.00 75.88 206 ILE A O 1
ATOM 1768 N N . GLY A 1 207 ? 4.724 -12.163 -4.623 1.00 61.16 207 GLY A N 1
ATOM 1769 C CA . GLY A 1 207 ? 4.213 -13.385 -4.008 1.00 61.16 207 GLY A CA 1
ATOM 1770 C C . GLY A 1 207 ? 4.974 -14.652 -4.395 1.00 61.16 207 GLY A C 1
ATOM 1771 O O . GLY A 1 207 ? 5.061 -15.569 -3.602 1.00 61.16 207 GLY A O 1
ATOM 1772 N N . ASN A 1 208 ? 5.595 -14.761 -5.566 1.00 67.31 208 ASN A N 1
ATOM 1773 C CA . ASN A 1 208 ? 6.379 -15.967 -5.883 1.00 67.31 208 ASN A CA 1
ATOM 1774 C C . ASN A 1 208 ? 7.788 -15.970 -5.266 1.00 67.31 208 ASN A C 1
ATOM 1776 O O . ASN A 1 208 ? 8.513 -16.952 -5.406 1.00 67.31 208 ASN A O 1
ATOM 1780 N N . ASN A 1 209 ? 8.179 -14.896 -4.577 1.00 75.06 209 ASN A N 1
ATOM 1781 C CA . ASN A 1 209 ? 9.463 -14.805 -3.907 1.00 75.06 209 ASN A CA 1
ATOM 1782 C C . ASN A 1 209 ? 9.417 -15.525 -2.558 1.00 75.06 209 ASN A C 1
ATOM 1784 O O . ASN A 1 209 ? 8.716 -15.107 -1.634 1.00 75.06 209 ASN A O 1
ATOM 1788 N N . VAL A 1 210 ? 10.213 -16.586 -2.452 1.00 74.62 210 VAL A N 1
ATOM 1789 C CA . VAL A 1 210 ? 10.306 -17.434 -1.259 1.00 74.62 210 VAL A CA 1
ATOM 1790 C C . VAL A 1 210 ? 10.649 -16.608 -0.015 1.00 74.62 210 VAL A C 1
ATOM 1792 O O . VAL A 1 210 ? 10.000 -16.763 1.007 1.00 74.62 210 VAL A O 1
ATOM 1795 N N . ASN A 1 211 ? 11.565 -15.637 -0.106 1.00 77.56 211 ASN A N 1
ATOM 1796 C CA . ASN A 1 211 ? 12.035 -14.898 1.075 1.00 77.56 211 ASN A CA 1
ATOM 1797 C C . ASN A 1 211 ? 10.948 -14.029 1.721 1.00 77.56 211 ASN A C 1
ATOM 1799 O O . ASN A 1 211 ? 10.894 -13.916 2.943 1.00 77.56 211 ASN A O 1
ATOM 1803 N 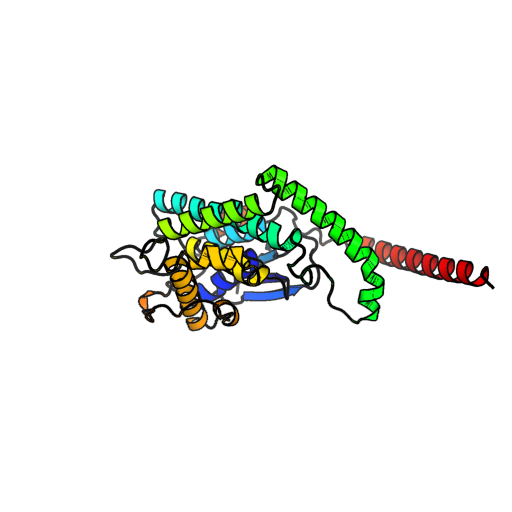N . VAL A 1 212 ? 10.091 -13.406 0.909 1.00 73.81 212 VAL A N 1
ATOM 1804 C CA . VAL A 1 212 ? 9.030 -12.518 1.407 1.00 73.81 212 VAL A CA 1
ATOM 1805 C C . VAL A 1 212 ? 7.868 -13.332 1.959 1.00 73.81 212 VAL A C 1
ATOM 1807 O O . VAL A 1 212 ? 7.395 -13.048 3.059 1.00 73.81 212 VAL A O 1
ATOM 1810 N N . LYS A 1 213 ? 7.470 -14.404 1.259 1.00 76.19 213 LYS A N 1
ATOM 1811 C CA . LYS A 1 213 ? 6.470 -15.347 1.773 1.00 76.19 213 LYS A CA 1
ATOM 1812 C C . LYS A 1 213 ? 6.914 -15.991 3.077 1.00 76.19 213 LYS A C 1
ATOM 1814 O O . LYS A 1 213 ? 6.130 -16.005 4.018 1.00 76.19 213 LYS A O 1
ATOM 1819 N N . ASP A 1 214 ? 8.153 -16.464 3.146 1.00 81.69 214 ASP A N 1
ATOM 1820 C CA . ASP A 1 214 ? 8.694 -17.108 4.341 1.00 81.69 214 ASP A CA 1
ATOM 1821 C C . ASP A 1 214 ? 8.825 -16.112 5.494 1.00 81.69 214 ASP A C 1
ATOM 1823 O O . ASP A 1 214 ? 8.550 -16.464 6.636 1.00 81.69 214 ASP A O 1
ATOM 1827 N N . SER A 1 215 ? 9.206 -14.861 5.214 1.00 86.25 215 SER A N 1
ATOM 1828 C CA . SER A 1 215 ? 9.259 -13.797 6.222 1.00 86.25 215 SER A CA 1
ATOM 1829 C C . SER A 1 215 ? 7.877 -13.517 6.814 1.00 86.25 215 SER A C 1
ATOM 1831 O O . SER A 1 215 ? 7.719 -13.570 8.032 1.00 86.25 215 SER A O 1
ATOM 1833 N N . LEU A 1 216 ? 6.857 -13.304 5.975 1.00 87.94 216 LEU A N 1
ATOM 1834 C CA . LEU A 1 216 ? 5.496 -13.046 6.449 1.00 87.94 216 LEU A CA 1
ATOM 1835 C C . LEU A 1 216 ? 4.861 -14.286 7.107 1.00 87.94 216 LEU A C 1
ATOM 1837 O O . LEU A 1 216 ? 4.128 -14.150 8.084 1.00 87.94 216 LEU A O 1
ATOM 1841 N N . ALA A 1 217 ? 5.186 -15.495 6.629 1.00 87.19 217 ALA A N 1
ATOM 1842 C CA . ALA A 1 217 ? 4.735 -16.769 7.198 1.00 87.19 217 ALA A CA 1
ATOM 1843 C C . ALA A 1 217 ? 5.128 -16.958 8.668 1.00 87.19 217 ALA A C 1
ATOM 1845 O O . ALA A 1 217 ? 4.408 -17.637 9.396 1.00 87.19 217 ALA A O 1
ATOM 1846 N N . LYS A 1 218 ? 6.231 -16.344 9.121 1.00 91.75 218 LYS A N 1
ATOM 1847 C CA . LYS A 1 218 ? 6.658 -16.384 10.532 1.00 91.75 218 LYS A CA 1
ATOM 1848 C C . LYS A 1 218 ? 5.677 -15.677 11.472 1.00 91.75 218 LYS A C 1
ATOM 1850 O O . LYS A 1 218 ? 5.699 -15.942 12.671 1.00 91.75 218 LYS A O 1
ATOM 1855 N N . TYR A 1 219 ? 4.847 -14.774 10.952 1.00 94.38 219 TYR A N 1
ATOM 1856 C CA . TYR A 1 219 ? 3.967 -13.914 11.737 1.00 94.38 219 TYR A CA 1
ATOM 1857 C C . TYR A 1 219 ? 2.499 -14.272 11.478 1.00 94.38 219 TYR A C 1
ATOM 1859 O O . TYR A 1 219 ? 1.775 -13.581 10.758 1.00 94.38 219 TYR A O 1
ATOM 1867 N N . GLU A 1 220 ? 2.039 -15.367 12.089 1.00 92.25 220 GLU A N 1
ATOM 1868 C CA . GLU A 1 220 ? 0.671 -15.884 11.913 1.00 92.25 220 GLU A CA 1
ATOM 1869 C C . GLU A 1 220 ? -0.417 -14.850 12.239 1.00 92.25 220 GLU A C 1
ATOM 1871 O O . GLU A 1 220 ? -1.469 -14.829 11.598 1.00 92.25 220 GLU A O 1
ATOM 1876 N N . ASN A 1 221 ? -0.163 -13.948 13.192 1.00 94.81 221 ASN A N 1
ATOM 1877 C CA . ASN A 1 221 ? -1.097 -12.887 13.555 1.00 94.81 221 ASN A CA 1
ATOM 1878 C C . ASN A 1 221 ? -1.312 -11.867 12.423 1.00 94.81 221 ASN A C 1
ATOM 1880 O O . ASN A 1 221 ? -2.450 -11.443 12.212 1.00 94.81 221 ASN A O 1
ATOM 1884 N N . LEU A 1 222 ? -0.266 -11.528 11.657 1.00 95.25 222 LEU A N 1
ATOM 1885 C CA . LEU A 1 222 ? -0.372 -10.664 10.475 1.00 95.25 222 LEU A CA 1
ATOM 1886 C C . LEU A 1 222 ? -1.145 -11.353 9.350 1.00 95.25 222 LEU A C 1
ATOM 1888 O O . LEU A 1 222 ? -2.005 -10.737 8.725 1.00 95.25 222 LEU A O 1
ATOM 1892 N N . ILE A 1 223 ? -0.910 -12.648 9.131 1.00 93.00 223 ILE A N 1
ATOM 1893 C CA . ILE A 1 223 ? -1.697 -13.434 8.169 1.00 93.00 223 ILE A CA 1
ATOM 1894 C C . ILE A 1 223 ? -3.165 -13.493 8.602 1.00 93.00 223 ILE A C 1
ATOM 1896 O O . ILE A 1 223 ? -4.067 -13.345 7.775 1.00 93.00 223 ILE A O 1
ATOM 1900 N N . GLY A 1 224 ? -3.417 -13.680 9.899 1.00 92.31 224 GLY A N 1
ATOM 1901 C CA . GLY A 1 224 ? -4.754 -13.604 10.476 1.00 92.31 224 GLY A CA 1
ATOM 1902 C C . GLY A 1 224 ? -5.407 -12.244 10.232 1.00 92.31 224 GLY A C 1
ATOM 1903 O O . GLY A 1 224 ? -6.569 -12.193 9.838 1.00 92.31 224 GLY A O 1
ATOM 1904 N N . PHE A 1 225 ? -4.660 -11.151 10.398 1.00 95.12 225 PHE A N 1
ATOM 1905 C CA . PHE A 1 225 ? -5.120 -9.795 10.101 1.00 95.12 225 PHE A CA 1
ATOM 1906 C C . PHE A 1 225 ? -5.510 -9.614 8.631 1.00 95.12 225 PHE A C 1
ATOM 1908 O O . PHE A 1 225 ? -6.618 -9.154 8.363 1.00 95.12 225 PHE A O 1
ATOM 1915 N N . LEU A 1 226 ? -4.667 -10.044 7.688 1.00 93.88 226 LEU A N 1
ATOM 1916 C CA . LEU A 1 226 ? -4.965 -9.966 6.254 1.00 93.88 226 LEU A CA 1
ATOM 1917 C C . LEU A 1 226 ? -6.267 -10.699 5.901 1.00 93.88 226 LEU A C 1
ATOM 1919 O O . LEU A 1 226 ? -7.149 -10.142 5.251 1.00 93.88 226 LEU A O 1
ATOM 1923 N N . LYS A 1 227 ? -6.439 -11.917 6.426 1.00 89.81 227 LYS A N 1
ATOM 1924 C CA . LYS A 1 227 ? -7.652 -12.720 6.212 1.00 89.81 227 LYS A CA 1
ATOM 1925 C C . LYS A 1 227 ? -8.900 -12.089 6.835 1.00 89.81 227 LYS A C 1
ATOM 1927 O O . LYS A 1 227 ? -9.980 -12.168 6.251 1.00 89.81 227 LYS A O 1
ATOM 1932 N N . ARG A 1 228 ? -8.772 -11.460 8.010 1.00 91.12 228 ARG A N 1
ATOM 1933 C CA . ARG A 1 228 ? -9.873 -10.703 8.630 1.00 91.12 228 ARG A CA 1
ATOM 1934 C C . ARG A 1 228 ? -10.260 -9.499 7.779 1.00 91.12 228 ARG A C 1
ATOM 1936 O O . ARG A 1 228 ? -11.448 -9.311 7.538 1.00 91.12 228 ARG A O 1
ATOM 1943 N N . MET A 1 229 ? -9.285 -8.734 7.288 1.00 92.44 229 MET A N 1
ATOM 1944 C CA . MET A 1 229 ? -9.532 -7.605 6.388 1.00 92.44 229 MET A CA 1
ATOM 1945 C C . MET A 1 229 ? -10.279 -8.048 5.126 1.00 92.44 229 MET A C 1
ATOM 1947 O O . MET A 1 229 ? -11.324 -7.478 4.826 1.00 92.44 229 MET A O 1
ATOM 1951 N N . ASP A 1 230 ? -9.839 -9.115 4.452 1.00 90.25 230 ASP A N 1
ATOM 1952 C CA . ASP A 1 230 ? -10.549 -9.670 3.286 1.00 90.25 230 ASP A CA 1
ATOM 1953 C C . ASP A 1 230 ? -12.000 -10.047 3.587 1.00 90.25 230 ASP A C 1
ATOM 1955 O O . ASP A 1 230 ? -12.914 -9.767 2.804 1.00 90.25 230 ASP A O 1
ATOM 1959 N N . ARG A 1 231 ? -12.246 -10.660 4.747 1.00 86.44 231 ARG A N 1
ATOM 1960 C CA . ARG A 1 231 ? -13.607 -11.005 5.161 1.00 86.44 231 ARG A CA 1
ATOM 1961 C C . ARG A 1 231 ? -14.470 -9.759 5.359 1.00 86.44 231 ARG A C 1
ATOM 1963 O O . ARG A 1 231 ? -15.605 -9.748 4.892 1.00 86.44 231 ARG A O 1
ATOM 1970 N N . VAL A 1 232 ? -13.942 -8.705 5.983 1.00 88.00 232 VAL A N 1
ATOM 1971 C CA . VAL A 1 232 ? -14.670 -7.431 6.119 1.00 88.00 232 VAL A CA 1
ATOM 1972 C C . VAL A 1 232 ? -14.967 -6.821 4.742 1.00 88.00 232 VAL A C 1
ATOM 1974 O O . VAL A 1 232 ? -16.094 -6.393 4.499 1.00 88.00 232 VAL A O 1
ATOM 1977 N N . ILE A 1 233 ? -13.996 -6.839 3.824 1.00 87.00 233 ILE A N 1
ATOM 1978 C CA . ILE A 1 233 ? -14.131 -6.295 2.463 1.00 87.00 233 ILE A CA 1
ATOM 1979 C C . ILE A 1 233 ? -15.203 -7.053 1.664 1.00 87.00 233 ILE A C 1
ATOM 1981 O O . ILE A 1 233 ? -16.104 -6.437 1.096 1.00 87.00 233 ILE A O 1
ATOM 1985 N N . SER A 1 234 ? -15.170 -8.389 1.658 1.00 84.94 234 SER A N 1
ATOM 1986 C CA . SER A 1 234 ? -16.176 -9.192 0.935 1.00 84.94 234 SER A CA 1
ATOM 1987 C C . SER A 1 234 ? -17.585 -9.044 1.470 1.00 84.94 234 SER A C 1
ATOM 1989 O O . SER A 1 234 ? -18.534 -9.033 0.689 1.00 84.94 234 SER A O 1
ATOM 1991 N N . MET A 1 235 ? -17.746 -8.902 2.785 1.00 81.56 235 MET A N 1
ATOM 1992 C CA . MET A 1 235 ? -19.058 -8.642 3.376 1.00 81.56 235 MET A CA 1
ATOM 1993 C C . MET A 1 235 ? -19.649 -7.303 2.910 1.00 81.56 235 MET A C 1
ATOM 1995 O O . MET A 1 235 ? -20.868 -7.145 2.911 1.00 81.56 235 MET A O 1
ATOM 1999 N N . LYS A 1 236 ? -18.806 -6.361 2.469 1.00 78.88 236 LYS A N 1
ATOM 2000 C CA . LYS A 1 236 ? -19.208 -5.091 1.850 1.00 78.88 236 LYS A CA 1
ATOM 2001 C C . LYS A 1 236 ? -19.323 -5.148 0.324 1.00 78.88 236 LYS A C 1
ATOM 2003 O O . LYS A 1 236 ? -19.612 -4.135 -0.301 1.00 78.88 236 LYS A O 1
ATOM 2008 N N . GLY A 1 237 ? -19.164 -6.330 -0.273 1.00 71.19 237 GLY A N 1
ATOM 2009 C CA . GLY A 1 237 ? -19.244 -6.526 -1.720 1.00 71.19 237 GLY A CA 1
ATOM 2010 C C . GLY A 1 237 ? -17.959 -6.180 -2.474 1.00 71.19 237 GLY A C 1
ATOM 2011 O O . GLY A 1 237 ? -17.990 -6.133 -3.701 1.00 71.19 237 GLY A O 1
ATOM 2012 N N . GLY A 1 238 ? -16.845 -5.957 -1.770 1.00 69.56 238 GLY A N 1
ATOM 2013 C CA . GLY A 1 238 ? -15.536 -5.764 -2.390 1.00 69.56 238 GLY A CA 1
ATOM 2014 C C . GLY A 1 238 ? -14.958 -7.067 -2.957 1.00 69.56 238 GLY A C 1
ATOM 2015 O O . GLY A 1 238 ? -15.276 -8.172 -2.506 1.00 69.56 238 GLY A O 1
ATOM 2016 N N . GLU A 1 239 ? -14.087 -6.943 -3.958 1.00 66.31 239 GLU A N 1
ATOM 2017 C CA . GLU A 1 239 ? -13.411 -8.080 -4.592 1.00 66.31 239 GLU A CA 1
ATOM 2018 C C . GLU A 1 239 ? -12.242 -8.588 -3.723 1.00 66.31 239 GLU A C 1
ATOM 2020 O O . GLU A 1 239 ? -11.322 -7.832 -3.413 1.00 66.31 239 GLU A O 1
ATOM 2025 N N . ILE A 1 240 ? -12.240 -9.882 -3.363 1.00 65.56 240 ILE A N 1
ATOM 2026 C CA . ILE A 1 240 ? -11.103 -10.534 -2.682 1.00 65.56 240 ILE A CA 1
ATOM 2027 C C . ILE A 1 240 ? -10.195 -11.230 -3.695 1.00 65.56 240 ILE A C 1
ATOM 2029 O O . ILE A 1 240 ? -10.657 -12.007 -4.536 1.00 65.56 240 ILE A O 1
ATOM 2033 N N . ASN A 1 241 ? -8.879 -11.088 -3.519 1.00 63.91 241 ASN A N 1
ATOM 2034 C CA . ASN A 1 241 ? -7.889 -11.842 -4.283 1.00 63.91 241 ASN A CA 1
ATOM 2035 C C . ASN A 1 241 ? -7.491 -13.166 -3.590 1.00 63.91 241 ASN A C 1
ATOM 2037 O O . ASN A 1 241 ? -6.392 -13.322 -3.057 1.00 63.91 241 ASN A O 1
ATOM 2041 N N . ASN A 1 242 ? -8.394 -14.154 -3.600 1.00 60.00 242 ASN A N 1
ATOM 2042 C CA . ASN A 1 242 ? -8.232 -15.422 -2.863 1.00 60.00 242 ASN A CA 1
ATOM 2043 C C . ASN A 1 242 ? -7.002 -16.257 -3.278 1.00 60.00 242 ASN A C 1
ATOM 2045 O O . ASN A 1 242 ? -6.527 -17.087 -2.501 1.00 60.00 242 ASN A O 1
ATOM 2049 N N . SER A 1 243 ? -6.457 -16.054 -4.483 1.00 61.66 243 SER A N 1
ATOM 2050 C CA . SER A 1 243 ? -5.291 -16.806 -4.978 1.00 61.66 243 SER A CA 1
ATOM 2051 C C . SER A 1 243 ? -4.022 -16.568 -4.156 1.00 61.66 243 SER A C 1
ATOM 2053 O O . SER A 1 243 ? -3.122 -17.413 -4.139 1.00 61.66 243 SER A O 1
ATOM 2055 N N . VAL A 1 244 ? -3.956 -15.427 -3.468 1.00 65.62 244 VAL A N 1
ATOM 2056 C CA . VAL A 1 244 ? -2.776 -14.965 -2.737 1.00 65.62 244 VAL A CA 1
ATOM 2057 C C . VAL A 1 244 ? -2.469 -15.846 -1.518 1.00 65.62 244 VAL A C 1
ATOM 2059 O O . VAL A 1 244 ? -1.303 -16.057 -1.190 1.00 65.62 244 VAL A O 1
ATOM 2062 N N . TYR A 1 245 ? -3.492 -16.450 -0.901 1.00 64.38 245 TYR A N 1
ATOM 2063 C CA . TYR A 1 245 ? -3.340 -17.246 0.324 1.00 64.38 245 TYR A CA 1
ATOM 2064 C C . TYR A 1 245 ? -3.132 -18.740 0.111 1.00 64.38 245 TYR A C 1
ATOM 2066 O O . TYR A 1 245 ? -3.068 -19.484 1.087 1.00 64.38 245 TYR A O 1
ATOM 2074 N N . SER A 1 246 ? -3.014 -19.191 -1.138 1.00 61.25 246 SER A N 1
ATOM 2075 C CA . SER A 1 246 ? -2.883 -20.616 -1.479 1.00 61.25 246 SER A CA 1
ATOM 2076 C C . SER A 1 246 ? -1.715 -21.328 -0.778 1.00 61.25 246 SER A C 1
ATOM 2078 O O . SER A 1 246 ? -1.733 -22.548 -0.649 1.00 61.25 246 SER A O 1
ATOM 2080 N N . CYS A 1 247 ? -0.724 -20.579 -0.287 1.00 58.22 247 CYS A N 1
ATOM 2081 C CA . CYS A 1 247 ? 0.449 -21.086 0.424 1.00 58.22 247 CYS A CA 1
ATOM 2082 C C . CYS A 1 247 ? 0.391 -20.986 1.959 1.00 58.22 247 CYS A C 1
ATOM 2084 O O . CYS A 1 247 ? 1.319 -21.458 2.608 1.00 58.22 247 CYS A O 1
ATOM 2086 N N . PHE A 1 248 ? -0.640 -20.376 2.556 1.00 67.19 248 PHE A N 1
ATOM 2087 C CA . PHE A 1 248 ? -0.717 -20.184 4.011 1.00 67.19 248 PHE A CA 1
ATOM 2088 C C . PHE A 1 248 ? -1.805 -21.063 4.633 1.00 67.19 248 PHE A C 1
ATOM 2090 O O . PHE A 1 248 ? -2.938 -21.092 4.148 1.00 67.19 248 PHE A O 1
ATOM 2097 N N . ALA A 1 249 ? -1.491 -21.721 5.755 1.00 53.91 249 ALA A N 1
ATOM 2098 C CA . ALA A 1 249 ? -2.462 -22.498 6.528 1.00 53.91 249 ALA A CA 1
ATOM 2099 C C . ALA A 1 249 ? -3.690 -21.645 6.918 1.00 53.91 249 ALA A C 1
ATOM 2101 O O . ALA A 1 249 ? -3.593 -20.424 7.084 1.00 53.91 249 ALA A O 1
ATOM 2102 N N . GLN A 1 250 ? -4.872 -22.263 7.016 1.00 45.94 250 GLN A N 1
ATOM 2103 C CA . GLN A 1 250 ? -6.104 -21.577 7.425 1.00 45.94 250 GLN A CA 1
ATOM 2104 C C . GLN A 1 250 ? -6.078 -21.286 8.939 1.00 45.94 250 GLN A C 1
ATOM 2106 O O . GLN A 1 250 ? -5.978 -22.237 9.708 1.00 45.94 250 GLN A O 1
ATOM 2111 N N . PRO A 1 251 ? -6.176 -20.019 9.388 1.00 43.03 251 PRO A N 1
ATOM 2112 C CA . PRO A 1 251 ? -6.373 -19.703 10.795 1.00 43.03 251 PRO A CA 1
ATOM 2113 C C . PRO A 1 251 ? -7.871 -19.726 11.161 1.00 43.03 251 PRO A C 1
ATOM 2115 O O . PRO A 1 251 ? -8.720 -19.815 10.264 1.00 43.03 251 PRO A O 1
ATOM 2118 N N . PRO A 1 252 ? -8.203 -19.651 12.465 1.00 43.28 252 PRO A N 1
ATOM 2119 C CA . PRO A 1 252 ? -9.557 -19.847 12.961 1.00 43.28 252 PRO A CA 1
ATOM 2120 C C . PRO A 1 252 ? -10.548 -18.832 12.394 1.00 43.28 252 PRO A C 1
ATOM 2122 O O . PRO A 1 252 ? -10.268 -17.641 12.246 1.00 43.28 252 PRO A O 1
ATOM 2125 N N . GLN A 1 253 ? -11.725 -19.359 12.084 1.00 48.47 253 GLN A N 1
ATOM 2126 C CA . GLN A 1 253 ? -12.896 -18.649 11.611 1.00 48.47 253 GLN A CA 1
ATOM 2127 C C . GLN A 1 253 ? -13.571 -17.993 12.810 1.00 48.47 253 GLN A C 1
ATOM 2129 O O . GLN A 1 253 ? -14.065 -18.730 13.640 1.00 48.47 253 GLN A O 1
ATOM 2134 N N . ASP A 1 254 ? -13.595 -16.661 12.896 1.00 48.47 254 ASP A N 1
ATOM 2135 C CA . ASP A 1 254 ? -14.707 -15.901 13.491 1.00 48.47 254 ASP A CA 1
ATOM 2136 C C . ASP A 1 254 ? -14.503 -14.398 13.232 1.00 48.47 254 ASP A C 1
ATOM 2138 O O . ASP A 1 254 ? -13.707 -13.729 13.882 1.00 48.47 254 ASP A O 1
ATOM 2142 N N . CYS A 1 255 ? -15.211 -13.854 12.234 1.00 48.22 255 CYS A N 1
ATOM 2143 C CA . CYS A 1 255 ? -15.484 -12.420 12.158 1.00 48.22 255 CYS A CA 1
ATOM 2144 C C . CYS A 1 255 ? -16.895 -12.206 12.681 1.00 48.22 255 CYS A C 1
ATOM 2146 O O . CYS A 1 255 ? -17.843 -12.760 12.122 1.00 48.22 255 CYS A O 1
ATOM 2148 N N . GLN A 1 256 ? -17.007 -11.413 13.737 1.00 59.41 256 GLN A N 1
ATOM 2149 C CA . GLN A 1 256 ? -18.275 -11.000 14.315 1.00 59.41 256 GLN A CA 1
ATOM 2150 C C . GLN A 1 256 ? -18.783 -9.753 13.575 1.00 59.41 256 GLN A C 1
ATOM 2152 O O . GLN A 1 256 ? -17.989 -8.968 13.055 1.00 59.41 256 GLN A O 1
ATOM 2157 N N . GLU A 1 257 ? -20.103 -9.555 13.520 1.00 57.03 257 GLU A N 1
ATOM 2158 C CA . GLU A 1 257 ? -20.725 -8.367 12.900 1.00 57.03 257 GLU A CA 1
ATOM 2159 C C . GLU A 1 257 ? -20.278 -7.044 13.547 1.00 57.03 257 GLU A C 1
ATOM 2161 O O . GLU A 1 257 ? -20.458 -5.971 12.976 1.00 57.03 257 GLU A O 1
ATOM 2166 N N . GLU A 1 258 ? -19.648 -7.098 14.720 1.00 59.06 258 GLU A N 1
ATOM 2167 C CA . GLU A 1 258 ? -19.085 -5.930 15.396 1.00 59.06 258 GLU A CA 1
ATOM 2168 C C . GLU A 1 258 ? -17.958 -5.249 14.602 1.00 59.06 258 GLU A C 1
ATOM 2170 O O . GLU A 1 258 ? -17.695 -4.078 14.860 1.00 59.06 258 GLU A O 1
ATOM 2175 N N . TYR A 1 259 ? -17.381 -5.925 13.594 1.00 65.81 259 TYR A N 1
ATOM 2176 C CA . TYR A 1 259 ? -16.244 -5.457 12.791 1.00 65.81 259 TYR A CA 1
ATOM 2177 C C . TYR A 1 259 ? -16.540 -4.421 11.695 1.00 65.81 259 TYR A C 1
ATOM 2179 O O . TYR A 1 259 ? -15.624 -4.012 10.975 1.00 65.81 259 TYR A O 1
ATOM 2187 N N . PHE A 1 260 ? -17.787 -3.967 11.550 1.00 66.25 260 PHE A N 1
ATOM 2188 C CA . PHE A 1 260 ? -18.143 -2.989 10.520 1.00 66.25 260 PHE A CA 1
ATOM 2189 C C . PHE A 1 260 ? -18.001 -1.540 11.000 1.00 66.25 260 PHE A C 1
ATOM 2191 O O . PHE A 1 260 ? -18.531 -1.187 12.060 1.00 66.25 260 PHE A O 1
ATOM 2198 N N . PRO A 1 261 ? -17.368 -0.659 10.201 1.00 61.69 261 PRO A N 1
ATOM 2199 C CA . PRO A 1 261 ? -17.358 0.760 10.509 1.00 61.69 261 PRO A CA 1
ATOM 2200 C C . PRO A 1 261 ? -18.794 1.315 10.488 1.00 61.69 261 PRO A C 1
ATOM 2202 O O . PRO A 1 261 ? -19.631 0.869 9.692 1.00 61.69 261 PRO A O 1
ATOM 2205 N N . PRO A 1 262 ? -19.114 2.301 11.345 1.00 61.75 262 PRO A N 1
ATOM 2206 C CA . PRO A 1 262 ? -20.369 3.029 11.226 1.00 61.75 262 PRO A CA 1
ATOM 2207 C C . PRO A 1 262 ? -20.434 3.713 9.856 1.00 61.75 262 PRO A C 1
ATOM 2209 O O . PRO A 1 262 ? -19.410 4.165 9.347 1.00 61.75 262 PRO A O 1
ATOM 2212 N N . LYS A 1 263 ? -21.634 3.833 9.268 1.00 61.19 263 LYS A N 1
ATOM 2213 C CA . LYS A 1 263 ? -21.814 4.614 8.034 1.00 61.19 263 LYS A CA 1
ATOM 2214 C C . LYS A 1 263 ? -21.350 6.047 8.281 1.00 61.19 263 LYS A C 1
ATOM 2216 O O . LYS A 1 263 ? -21.990 6.786 9.036 1.00 61.19 263 LYS A O 1
ATOM 2221 N N . ILE A 1 264 ? -20.238 6.430 7.662 1.00 56.91 264 ILE A N 1
ATOM 2222 C CA . ILE A 1 264 ? -19.727 7.793 7.740 1.00 56.91 264 ILE A CA 1
ATOM 2223 C C . ILE A 1 264 ? -20.423 8.581 6.639 1.00 56.91 264 ILE A C 1
ATOM 2225 O O . ILE A 1 264 ? -20.082 8.483 5.465 1.00 56.91 264 ILE A O 1
ATOM 2229 N N . TYR A 1 265 ? -21.434 9.362 7.017 1.00 52.62 265 TYR A N 1
ATOM 2230 C CA . TYR A 1 265 ? -22.067 10.278 6.078 1.00 52.62 265 TYR A CA 1
ATOM 2231 C C . TYR A 1 265 ? -21.099 11.412 5.778 1.00 52.62 265 TYR A C 1
ATOM 2233 O O . TYR A 1 265 ? -20.880 12.294 6.615 1.00 52.62 265 TYR A O 1
ATOM 2241 N N . PHE A 1 266 ? -20.551 11.398 4.567 1.00 55.91 266 PHE A N 1
ATOM 2242 C CA . PHE A 1 266 ? -19.822 12.531 4.044 1.00 55.91 266 PHE A CA 1
ATOM 2243 C C . PHE A 1 266 ? -20.793 13.708 3.920 1.00 55.91 266 PHE A C 1
ATOM 2245 O O . PHE A 1 266 ? -21.691 13.724 3.080 1.00 55.91 266 PHE A O 1
ATOM 2252 N N . ASN A 1 267 ? -20.694 14.664 4.839 1.00 52.53 267 ASN A N 1
ATOM 2253 C CA . ASN A 1 267 ? -21.558 15.828 4.827 1.00 52.53 267 ASN A CA 1
ATOM 2254 C C . ASN A 1 267 ? -20.715 17.096 4.938 1.00 52.53 267 ASN A C 1
ATOM 2256 O O . ASN A 1 267 ? -20.523 17.638 6.026 1.00 52.53 267 ASN A O 1
ATOM 2260 N N . VAL A 1 268 ? -20.260 17.590 3.783 1.00 52.47 268 VAL A N 1
ATOM 2261 C CA . VAL A 1 268 ? -19.539 18.869 3.642 1.00 52.47 268 VAL A CA 1
ATOM 2262 C C . VAL A 1 268 ? -20.303 20.026 4.283 1.00 52.47 268 VAL A C 1
ATOM 2264 O O . VAL A 1 268 ? -19.689 20.946 4.813 1.00 52.47 268 VAL A O 1
ATOM 2267 N N . SER A 1 269 ? -21.641 19.972 4.306 1.00 49.44 269 SER A N 1
ATOM 2268 C CA . SER A 1 269 ? -22.448 21.013 4.956 1.00 49.44 269 SER A CA 1
ATOM 2269 C C . SER A 1 269 ? -22.362 20.986 6.487 1.00 49.44 269 SER A C 1
ATOM 2271 O O . SER A 1 269 ? -22.593 22.012 7.120 1.00 49.44 269 SER A O 1
ATOM 2273 N N . LYS A 1 270 ? -21.993 19.844 7.088 1.00 49.03 270 LYS A N 1
ATOM 2274 C CA . LYS A 1 270 ? -21.800 19.696 8.541 1.00 49.03 270 LYS A CA 1
ATOM 2275 C C . LYS A 1 270 ? -20.351 19.896 8.990 1.00 49.03 270 LYS A C 1
ATOM 2277 O O . LYS A 1 270 ? -20.153 20.178 10.166 1.00 49.03 270 LYS A O 1
ATOM 2282 N N . ARG A 1 271 ? -19.371 19.737 8.092 1.00 53.19 271 ARG A N 1
ATOM 2283 C CA . ARG A 1 271 ? -17.935 19.943 8.363 1.00 53.19 271 ARG A CA 1
ATOM 2284 C C . ARG A 1 271 ? -17.247 20.718 7.226 1.00 53.19 271 ARG A C 1
ATOM 2286 O O . ARG A 1 271 ? -16.421 20.159 6.508 1.00 53.19 271 ARG A O 1
ATOM 2293 N N . PRO A 1 272 ? -17.593 21.995 6.991 1.00 56.12 272 PRO A N 1
ATOM 2294 C CA . PRO A 1 272 ? -16.998 22.789 5.911 1.00 56.12 272 PRO A CA 1
ATOM 2295 C C . PRO A 1 272 ? -15.479 22.978 6.067 1.00 56.12 272 PRO A C 1
ATOM 2297 O O . PRO A 1 272 ? -14.772 23.174 5.080 1.00 56.12 272 PRO A O 1
ATOM 2300 N N . GLU A 1 273 ? -14.954 22.894 7.287 1.00 53.62 273 GLU A N 1
ATOM 2301 C CA . GLU A 1 273 ? -13.527 22.956 7.587 1.00 53.62 273 GLU A CA 1
ATOM 2302 C C . GLU A 1 273 ? -12.731 21.814 6.941 1.00 53.62 273 GLU A C 1
ATOM 2304 O O . GLU A 1 273 ? -11.667 22.078 6.377 1.00 53.62 273 GLU A O 1
ATOM 2309 N N . THR A 1 274 ? -13.246 20.577 6.920 1.00 54.91 274 THR A N 1
ATOM 2310 C CA . THR A 1 274 ? -12.529 19.442 6.307 1.00 54.91 274 THR A CA 1
ATOM 2311 C C . THR A 1 274 ? -12.396 19.618 4.799 1.00 54.91 274 THR A C 1
ATOM 2313 O O . THR A 1 274 ? -11.368 19.252 4.233 1.00 54.91 274 THR A O 1
ATOM 2316 N N . PHE A 1 275 ? -13.362 20.279 4.153 1.00 59.12 275 PHE A N 1
ATOM 2317 C CA . PHE A 1 275 ? -13.283 20.638 2.738 1.00 59.12 275 PHE A CA 1
ATOM 2318 C C . PHE A 1 275 ? -12.160 21.647 2.452 1.00 59.12 275 PHE A C 1
ATOM 2320 O O . PHE A 1 275 ? -11.402 21.470 1.499 1.00 59.12 275 PHE A O 1
ATOM 2327 N N . TRP A 1 276 ? -11.992 22.676 3.288 1.00 51.31 276 TRP A N 1
ATOM 2328 C CA . TRP A 1 276 ? -10.899 23.644 3.123 1.00 51.31 276 TRP A CA 1
ATOM 2329 C C . TRP A 1 276 ? -9.521 23.022 3.369 1.00 51.31 276 TRP A C 1
ATOM 2331 O O . TRP A 1 276 ? -8.580 23.311 2.625 1.00 51.31 276 TRP A O 1
ATOM 2341 N N . TYR A 1 277 ? -9.399 22.129 4.357 1.00 55.09 277 TYR A N 1
ATOM 2342 C CA . TYR A 1 277 ? -8.163 21.378 4.589 1.00 55.09 277 TYR A CA 1
ATOM 2343 C C . TYR A 1 277 ? -7.867 20.395 3.457 1.00 55.09 277 TYR A C 1
ATOM 2345 O O . TYR A 1 277 ? -6.728 20.334 3.004 1.00 55.09 277 TYR A O 1
ATOM 2353 N N . ALA A 1 278 ? -8.877 19.700 2.933 1.00 56.31 278 ALA A N 1
ATOM 2354 C CA . ALA A 1 278 ? -8.744 18.849 1.756 1.00 56.31 278 ALA A CA 1
ATOM 2355 C C . ALA A 1 278 ? -8.262 19.648 0.534 1.00 56.31 278 ALA A C 1
ATOM 2357 O O . ALA A 1 278 ? -7.328 19.232 -0.146 1.00 56.31 278 ALA A O 1
ATOM 2358 N N . LEU A 1 279 ? -8.817 20.841 0.289 1.00 59.84 279 LEU A N 1
ATOM 2359 C CA . LEU A 1 279 ? -8.380 21.716 -0.805 1.00 59.84 279 LEU A CA 1
ATOM 2360 C C . LEU A 1 279 ? -6.925 22.191 -0.676 1.00 59.84 279 LEU A C 1
ATOM 2362 O O . LEU A 1 279 ? -6.311 22.504 -1.694 1.00 59.84 279 LEU A O 1
ATOM 2366 N N . LYS A 1 280 ? -6.337 22.199 0.527 1.00 58.88 280 LYS A N 1
ATOM 2367 C CA . LYS A 1 280 ? -4.908 22.506 0.715 1.00 58.88 280 LYS A CA 1
ATOM 2368 C C . LYS A 1 280 ? -3.996 21.496 0.006 1.00 58.88 280 LYS A C 1
ATOM 2370 O O . LYS A 1 280 ? -2.899 21.860 -0.406 1.00 58.88 280 LYS A O 1
ATOM 2375 N N . TYR A 1 281 ? -4.459 20.258 -0.159 1.00 55.84 281 TYR A N 1
ATOM 2376 C CA . TYR A 1 281 ? -3.743 19.187 -0.857 1.00 55.84 281 TYR A CA 1
ATOM 2377 C C . TYR A 1 281 ? -4.074 19.125 -2.350 1.00 55.84 281 TYR A C 1
ATOM 2379 O O . TYR A 1 281 ? -3.570 18.256 -3.067 1.00 55.84 281 TYR A O 1
ATOM 2387 N N . GLN A 1 282 ? -4.908 20.044 -2.849 1.00 59.28 282 GLN A N 1
ATOM 2388 C CA . GLN A 1 282 ? -5.130 20.166 -4.279 1.00 59.28 282 GLN A CA 1
ATOM 2389 C C . GLN A 1 282 ? -3.788 20.464 -4.945 1.00 59.28 282 GLN A C 1
ATOM 2391 O O . GLN A 1 282 ? -3.109 21.432 -4.600 1.00 59.28 282 GLN A O 1
ATOM 2396 N N . SER A 1 283 ? -3.404 19.628 -5.910 1.00 55.31 283 SER A N 1
ATOM 2397 C CA . SER A 1 283 ? -2.224 19.911 -6.724 1.00 55.31 283 SER A CA 1
ATOM 2398 C C . SER A 1 283 ? -2.372 21.317 -7.324 1.00 55.31 283 SER A C 1
ATOM 2400 O O . SER A 1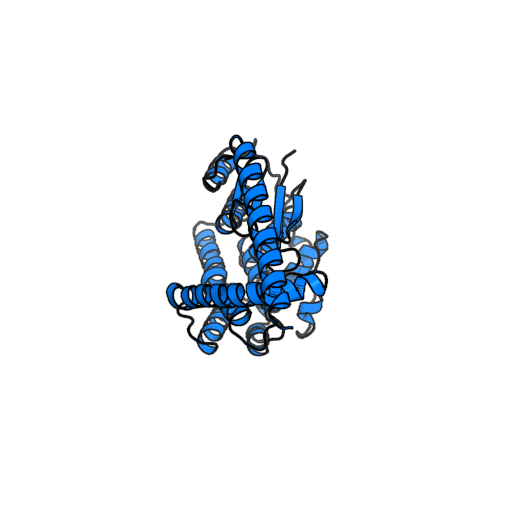 283 ? -3.410 21.645 -7.905 1.00 55.31 283 SER A O 1
ATOM 2402 N N . SER A 1 284 ? -1.361 22.177 -7.163 1.00 48.88 284 SER A N 1
ATOM 2403 C CA . SER A 1 284 ? -1.400 23.607 -7.532 1.00 48.88 284 SER A CA 1
ATOM 2404 C C . SER A 1 284 ? -1.634 23.877 -9.028 1.00 48.88 284 SER A C 1
ATOM 2406 O O . SER A 1 284 ? -1.622 25.027 -9.469 1.00 48.88 284 SER A O 1
ATOM 2408 N N . GLN A 1 285 ? -1.873 22.842 -9.831 1.00 47.38 285 GLN A N 1
ATOM 2409 C CA . GLN A 1 285 ? -2.253 22.945 -11.228 1.00 47.38 285 GLN A CA 1
ATOM 2410 C C . GLN A 1 285 ? -3.743 23.293 -11.350 1.00 47.38 285 GLN A C 1
ATOM 2412 O O . GLN A 1 285 ? -4.584 22.487 -11.752 1.00 47.38 285 GLN A O 1
ATOM 2417 N N . LYS A 1 286 ? -4.080 24.547 -11.016 1.00 45.50 286 LYS A N 1
ATOM 2418 C CA . LYS A 1 286 ? -5.320 25.181 -11.484 1.00 45.50 286 LYS A CA 1
ATOM 2419 C C . LYS A 1 286 ? -5.439 24.946 -12.993 1.00 45.50 286 LYS A C 1
ATOM 2421 O O . LYS A 1 286 ? -4.503 25.238 -13.730 1.00 45.50 286 LYS A O 1
ATOM 2426 N N . LYS A 1 287 ? -6.592 24.412 -13.418 1.00 43.81 287 LYS A N 1
ATOM 2427 C CA . LYS A 1 287 ? -7.024 24.169 -14.807 1.00 43.81 287 LYS A CA 1
ATOM 2428 C C . LYS A 1 287 ? -6.283 25.029 -15.843 1.00 43.81 287 LYS A C 1
ATOM 2430 O O . LYS A 1 287 ? -6.727 26.118 -16.187 1.00 43.81 287 LYS A O 1
ATOM 2435 N N . LEU A 1 288 ? -5.223 24.478 -16.424 1.00 41.16 288 LEU A N 1
ATOM 2436 C CA . LEU A 1 288 ? -4.549 25.023 -17.606 1.00 41.16 288 LEU A CA 1
ATOM 2437 C C . LEU A 1 288 ? -5.304 24.560 -18.865 1.00 41.16 288 LEU A C 1
ATOM 2439 O O . LEU A 1 288 ? -4.752 23.882 -19.734 1.00 41.16 288 LEU A O 1
ATOM 2443 N N . HIS A 1 289 ? -6.621 24.797 -18.880 1.00 41.81 289 HIS A N 1
ATOM 2444 C CA . HIS A 1 289 ? -7.545 24.184 -19.838 1.00 41.81 289 HIS A CA 1
ATOM 2445 C C . HIS A 1 289 ? -8.181 25.162 -20.837 1.00 41.81 289 HIS A C 1
ATOM 2447 O O . HIS A 1 289 ? -8.963 24.711 -21.670 1.00 41.81 289 HIS A O 1
ATOM 2453 N N . GLU A 1 290 ? -7.792 26.441 -20.837 1.00 43.41 290 GLU A N 1
ATOM 2454 C CA . GLU A 1 290 ? -8.246 27.413 -21.851 1.00 43.41 290 GLU A CA 1
ATOM 2455 C C . GLU A 1 290 ? -7.214 27.731 -22.955 1.00 43.41 290 GLU A C 1
ATOM 2457 O O . GLU A 1 290 ? -7.607 28.216 -24.006 1.00 43.41 290 GLU A O 1
ATOM 2462 N N . GLU A 1 291 ? -5.934 27.345 -22.834 1.00 45.59 291 GLU A N 1
ATOM 2463 C CA . GLU A 1 291 ? -4.903 27.664 -23.857 1.00 45.59 291 GLU A CA 1
ATOM 2464 C C . GLU A 1 291 ? -4.466 26.490 -24.765 1.00 45.59 291 GLU A C 1
ATOM 2466 O O . GLU A 1 291 ? -3.649 26.654 -25.672 1.00 45.59 291 GLU A O 1
ATOM 2471 N N . LYS A 1 292 ? -4.985 25.269 -24.565 1.00 44.31 292 LYS A N 1
ATOM 2472 C CA . LYS A 1 292 ? -4.433 24.050 -25.206 1.00 44.31 292 LYS A CA 1
ATOM 2473 C C . LYS A 1 292 ? -4.969 23.702 -26.603 1.00 44.31 292 LYS A C 1
ATOM 2475 O O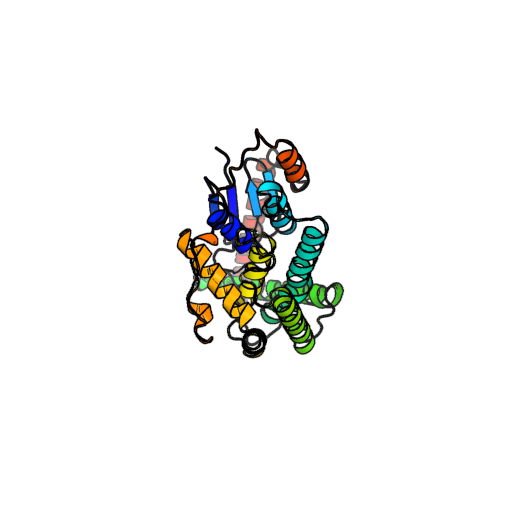 . LYS A 1 292 ? -4.508 22.710 -27.171 1.00 44.31 292 LYS A O 1
ATOM 2480 N N . SER A 1 293 ? -5.888 24.471 -27.189 1.00 45.97 293 SER A N 1
ATOM 2481 C CA . SER A 1 293 ? -6.369 24.197 -28.557 1.00 45.97 293 SER A CA 1
ATOM 2482 C C . SER A 1 293 ? -5.305 24.501 -29.620 1.00 45.97 293 SER A C 1
ATOM 2484 O O . SER A 1 293 ? -5.133 23.712 -30.544 1.00 45.97 293 SER A O 1
ATOM 2486 N N . ILE A 1 294 ? -4.509 25.559 -29.436 1.00 49.84 294 ILE A N 1
ATOM 2487 C CA . ILE A 1 294 ? -3.522 26.021 -30.430 1.00 49.84 294 ILE A CA 1
ATOM 2488 C C . ILE A 1 294 ? -2.278 25.110 -30.473 1.00 49.84 294 ILE A C 1
ATOM 2490 O O . ILE A 1 294 ? -1.732 24.825 -31.536 1.00 49.84 294 ILE A O 1
ATOM 2494 N N . ASN A 1 295 ? -1.850 24.563 -29.330 1.00 51.19 295 ASN A N 1
ATOM 2495 C CA . ASN A 1 295 ? -0.644 23.725 -29.267 1.00 51.19 295 ASN A CA 1
ATOM 2496 C C . ASN A 1 295 ? -0.853 22.276 -29.738 1.00 51.19 295 ASN A C 1
ATOM 2498 O O . ASN A 1 295 ? 0.110 21.606 -30.119 1.00 51.19 295 ASN A O 1
ATOM 2502 N N . LYS A 1 296 ? -2.094 21.772 -29.734 1.00 49.12 296 LYS A N 1
ATOM 2503 C CA . LYS A 1 296 ? -2.387 20.388 -30.141 1.00 49.12 296 LYS A CA 1
ATOM 2504 C C . LYS A 1 296 ? -2.216 20.195 -31.650 1.00 49.12 296 LYS A C 1
ATOM 2506 O O . LYS A 1 296 ? -1.687 19.172 -32.075 1.00 49.12 296 LYS A O 1
ATOM 2511 N N . GLU A 1 297 ? -2.583 21.201 -32.437 1.00 51.34 297 GLU A N 1
ATOM 2512 C CA . GLU A 1 297 ? -2.468 21.182 -33.899 1.00 51.34 297 GLU A CA 1
ATOM 2513 C C . GLU A 1 297 ? -0.997 21.235 -34.353 1.00 51.34 297 GLU A C 1
ATOM 2515 O O . GLU A 1 297 ? -0.569 20.463 -35.213 1.00 51.34 297 GLU A O 1
ATOM 2520 N N . ILE A 1 298 ? -0.176 22.047 -33.676 1.00 54.12 298 ILE A N 1
ATOM 2521 C CA . ILE A 1 298 ? 1.270 22.152 -33.930 1.00 54.12 298 ILE A CA 1
ATOM 2522 C C . ILE A 1 298 ? 1.999 20.847 -33.568 1.00 54.12 298 ILE A C 1
ATOM 2524 O O . ILE A 1 298 ? 2.900 20.412 -34.292 1.00 54.12 298 ILE A O 1
ATOM 2528 N N . PHE A 1 299 ? 1.613 20.194 -32.467 1.00 48.69 299 PHE A N 1
ATOM 2529 C CA . PHE A 1 299 ? 2.253 18.953 -32.024 1.00 48.69 299 PHE A CA 1
ATOM 2530 C C . PHE A 1 299 ? 1.915 17.763 -32.933 1.00 48.69 299 PHE A C 1
ATOM 2532 O O . PHE A 1 299 ? 2.811 16.998 -33.294 1.00 48.69 299 PHE A O 1
ATOM 2539 N N . VAL A 1 300 ? 0.652 17.635 -33.362 1.00 55.12 300 VAL A N 1
ATOM 2540 C CA . VAL A 1 300 ? 0.225 16.574 -34.294 1.00 55.12 300 VAL A CA 1
ATOM 2541 C C . VAL A 1 300 ? 0.903 16.737 -35.658 1.00 55.12 300 VAL A C 1
ATOM 2543 O O . VAL A 1 300 ? 1.416 15.752 -36.192 1.00 55.12 300 VAL A O 1
ATOM 2546 N N . ASN A 1 301 ? 1.018 17.968 -36.173 1.00 57.28 301 ASN A N 1
ATOM 2547 C CA . ASN A 1 301 ? 1.731 18.228 -37.429 1.00 57.28 301 ASN A CA 1
ATOM 2548 C C . ASN A 1 301 ? 3.232 17.922 -37.340 1.00 57.28 301 ASN A C 1
ATOM 2550 O O . ASN A 1 301 ? 3.805 17.365 -38.277 1.00 57.28 301 ASN A O 1
ATOM 2554 N N . ARG A 1 302 ? 3.888 18.223 -36.211 1.00 57.22 302 ARG A N 1
ATOM 2555 C CA . ARG A 1 302 ? 5.303 17.859 -36.020 1.00 57.22 302 ARG A CA 1
ATOM 2556 C C . ARG A 1 302 ? 5.519 16.349 -35.997 1.00 57.22 302 ARG A C 1
ATOM 2558 O O . ARG A 1 302 ? 6.487 15.893 -36.593 1.00 57.22 302 ARG A O 1
ATOM 2565 N N . TYR A 1 303 ? 4.633 15.593 -35.352 1.00 58.03 303 TYR A N 1
ATOM 2566 C CA . TYR A 1 303 ? 4.758 14.136 -35.242 1.00 58.03 303 TYR A CA 1
ATOM 2567 C C . TYR A 1 303 ? 4.527 13.422 -36.580 1.00 58.03 303 TYR A C 1
ATOM 2569 O O . TYR A 1 303 ? 5.231 12.467 -36.908 1.00 58.03 303 TYR A O 1
ATOM 2577 N N . TRP A 1 304 ? 3.577 13.911 -37.382 1.00 64.19 304 TRP A N 1
ATOM 2578 C CA . TRP A 1 304 ? 3.365 13.415 -38.742 1.00 64.19 304 TRP A CA 1
ATOM 2579 C C . TRP A 1 304 ? 4.561 13.713 -39.647 1.00 64.19 304 TRP A C 1
ATOM 2581 O O . TRP A 1 304 ? 5.048 12.815 -40.330 1.00 64.19 304 TRP A O 1
ATOM 2591 N N . ASN A 1 305 ? 5.100 14.932 -39.592 1.00 59.44 305 ASN A N 1
ATOM 2592 C CA . ASN A 1 305 ? 6.231 15.316 -40.436 1.00 59.44 305 ASN A CA 1
ATOM 2593 C C . ASN A 1 305 ? 7.519 14.554 -40.085 1.00 59.44 305 ASN A C 1
ATOM 2595 O O . ASN A 1 305 ? 8.258 14.160 -40.987 1.00 59.44 305 ASN A O 1
ATOM 2599 N N . THR A 1 306 ? 7.786 14.287 -38.801 1.00 67.19 306 THR A N 1
ATOM 2600 C CA . THR A 1 306 ? 8.962 13.498 -38.396 1.00 67.19 306 THR A CA 1
ATOM 2601 C C . THR A 1 306 ? 8.784 12.003 -38.652 1.00 67.19 306 THR A C 1
ATOM 2603 O O . THR A 1 306 ? 9.730 11.354 -39.096 1.00 67.19 306 THR A O 1
ATOM 2606 N N . GLY A 1 307 ? 7.582 11.456 -38.443 1.00 69.75 307 GLY A N 1
ATOM 2607 C CA . GLY A 1 307 ? 7.275 10.056 -38.747 1.00 69.75 307 GLY A CA 1
ATOM 2608 C C . GLY A 1 307 ? 7.389 9.740 -40.240 1.00 69.75 307 GLY A C 1
ATOM 2609 O O . GLY A 1 307 ? 8.027 8.757 -40.613 1.00 69.75 307 GLY A O 1
ATOM 2610 N N . VAL A 1 308 ? 6.847 10.607 -41.102 1.00 70.44 308 VAL A N 1
ATOM 2611 C CA . VAL A 1 308 ? 6.937 10.457 -42.564 1.00 70.44 308 VAL A CA 1
ATOM 2612 C C . VAL A 1 308 ? 8.387 10.574 -43.038 1.00 70.44 308 VAL A C 1
ATOM 2614 O O . VAL A 1 308 ? 8.839 9.734 -43.815 1.00 70.44 308 VAL A O 1
ATOM 2617 N N . ALA A 1 309 ? 9.155 11.541 -42.523 1.00 63.97 309 ALA A N 1
ATOM 2618 C CA . ALA A 1 309 ? 10.566 11.697 -42.881 1.00 63.97 309 ALA A CA 1
ATOM 2619 C C . ALA A 1 309 ? 11.406 10.452 -42.541 1.00 63.97 309 ALA A C 1
ATOM 2621 O O . ALA A 1 309 ? 12.262 10.051 -43.328 1.00 63.97 309 ALA A O 1
ATOM 2622 N N . LEU A 1 310 ? 11.134 9.806 -41.404 1.00 72.06 310 LEU A N 1
ATOM 2623 C CA . LEU A 1 310 ? 11.873 8.628 -40.948 1.00 72.06 310 LEU A CA 1
ATOM 2624 C C . LEU A 1 310 ? 11.549 7.380 -41.788 1.00 72.06 310 LEU A C 1
ATOM 2626 O O . LEU A 1 310 ? 12.444 6.596 -42.100 1.00 72.06 310 LEU A O 1
ATOM 2630 N N . VAL A 1 311 ? 10.296 7.235 -42.233 1.00 73.06 311 VAL A N 1
ATOM 2631 C CA . VAL A 1 311 ? 9.886 6.169 -43.165 1.00 73.06 311 VAL A CA 1
ATOM 2632 C C . VAL A 1 311 ? 10.512 6.367 -44.550 1.00 73.06 311 VAL A C 1
ATOM 2634 O O . VAL A 1 311 ? 11.003 5.402 -45.135 1.00 73.06 311 VAL A O 1
ATOM 2637 N N . PHE A 1 312 ? 10.571 7.603 -45.058 1.00 69.00 312 PHE A N 1
ATOM 2638 C CA . PHE A 1 312 ? 11.251 7.901 -46.325 1.00 69.00 312 PHE A CA 1
ATOM 2639 C C . PHE A 1 312 ? 12.760 7.637 -46.257 1.00 69.00 312 PHE A C 1
ATOM 2641 O O . PHE A 1 312 ? 13.322 7.076 -47.196 1.00 69.00 312 PHE A O 1
ATOM 2648 N N . LEU A 1 3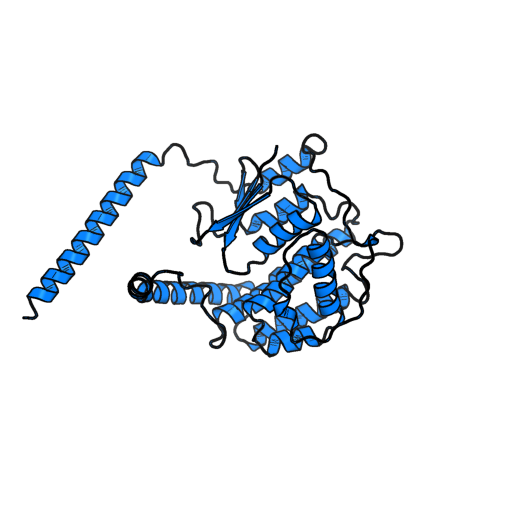13 ? 13.407 7.971 -45.139 1.00 68.50 313 LEU A N 1
ATOM 2649 C CA . LEU A 1 313 ? 14.825 7.677 -44.913 1.00 68.50 313 LEU A CA 1
ATOM 2650 C C . LEU A 1 313 ? 15.108 6.170 -44.929 1.00 68.50 313 LEU A C 1
ATOM 2652 O O . LEU A 1 313 ? 16.062 5.735 -45.568 1.00 68.50 313 LEU A O 1
ATOM 2656 N N . LEU A 1 314 ? 14.250 5.365 -44.297 1.00 70.62 314 LEU A N 1
ATOM 2657 C CA . LEU A 1 314 ? 14.372 3.905 -44.322 1.00 70.62 314 LEU A CA 1
ATOM 2658 C C . LEU A 1 314 ? 14.185 3.327 -45.733 1.00 70.62 314 LEU A C 1
ATOM 2660 O O . LEU A 1 314 ? 14.903 2.404 -46.111 1.00 70.62 314 LEU A O 1
ATOM 2664 N N . PHE A 1 315 ? 13.273 3.888 -46.532 1.00 72.38 315 PHE A N 1
ATOM 2665 C CA . PHE A 1 315 ? 13.079 3.474 -47.925 1.00 72.38 315 PHE A CA 1
ATOM 2666 C C . PHE A 1 315 ? 14.246 3.857 -48.840 1.00 72.38 315 PHE A C 1
ATOM 2668 O O . PHE A 1 315 ? 14.582 3.090 -49.741 1.00 72.38 315 PHE A O 1
ATOM 2675 N N . LEU A 1 316 ? 14.877 5.011 -48.614 1.00 69.94 316 LEU A N 1
ATOM 2676 C CA . LEU A 1 316 ? 16.051 5.438 -49.378 1.00 69.94 316 LEU A CA 1
ATOM 2677 C C . LEU A 1 316 ? 17.274 4.573 -49.050 1.00 69.94 316 LEU A C 1
ATOM 2679 O O . LEU A 1 316 ? 17.917 4.064 -49.962 1.00 69.94 316 LEU A O 1
ATOM 2683 N N . VAL A 1 317 ? 17.522 4.292 -47.768 1.00 71.81 317 VAL A N 1
ATOM 2684 C CA . VAL A 1 317 ? 18.622 3.404 -47.346 1.00 71.81 317 VAL A CA 1
ATOM 2685 C C . VAL A 1 317 ? 18.419 1.962 -47.839 1.00 71.81 317 VAL A C 1
ATOM 2687 O O . VAL A 1 317 ? 19.385 1.281 -48.172 1.00 71.81 317 VAL A O 1
ATOM 2690 N N . ALA A 1 318 ? 17.173 1.488 -47.938 1.00 67.19 318 ALA A N 1
ATOM 2691 C CA . ALA A 1 318 ? 16.863 0.164 -48.481 1.00 67.19 318 ALA A CA 1
ATOM 2692 C C . ALA A 1 318 ? 16.957 0.078 -50.018 1.00 67.19 318 ALA A C 1
ATOM 2694 O O . ALA A 1 318 ? 17.016 -1.024 -50.562 1.00 67.19 318 ALA A O 1
ATOM 2695 N N . ARG A 1 319 ? 16.942 1.214 -50.726 1.00 67.06 319 ARG A N 1
ATOM 2696 C CA . ARG A 1 319 ? 17.078 1.265 -52.188 1.00 67.06 319 ARG A CA 1
ATOM 2697 C C . ARG A 1 319 ? 18.539 1.209 -52.632 1.00 67.06 319 ARG A C 1
ATOM 2699 O O . ARG A 1 319 ? 18.804 0.598 -53.658 1.00 67.06 319 ARG A O 1
ATOM 2706 N N . ASP A 1 320 ? 19.449 1.773 -51.843 1.00 59.69 320 ASP A N 1
ATOM 2707 C CA . ASP A 1 320 ? 20.892 1.782 -52.131 1.00 59.69 320 ASP A CA 1
ATOM 2708 C C . ASP A 1 320 ? 21.606 0.471 -51.730 1.00 59.69 320 ASP A C 1
ATOM 2710 O O . ASP A 1 320 ? 22.812 0.337 -51.921 1.00 59.69 320 ASP A O 1
ATOM 2714 N N . SER A 1 321 ? 20.880 -0.510 -51.174 1.00 57.16 321 SER A N 1
ATOM 2715 C CA . SER A 1 321 ? 21.407 -1.838 -50.810 1.00 57.16 321 SER A CA 1
ATOM 2716 C C . SER A 1 321 ? 21.076 -2.955 -51.814 1.00 57.16 321 SER A C 1
ATOM 2718 O O . SER A 1 321 ? 21.283 -4.135 -51.515 1.00 57.16 321 SER A O 1
ATOM 2720 N N . LYS A 1 322 ? 20.590 -2.595 -53.008 1.00 48.59 322 LYS A N 1
ATOM 2721 C CA . LYS A 1 322 ? 20.481 -3.464 -54.190 1.00 48.59 322 LYS A CA 1
ATOM 2722 C C . LYS A 1 322 ? 21.320 -2.895 -55.319 1.00 48.59 322 LYS A C 1
ATOM 2724 O O . LYS A 1 322 ? 21.893 -3.726 -56.056 1.00 48.59 322 LYS A O 1
#

Radius of gyration: 22.91 Å; chains: 1; bounding box: 46×50×80 Å

Secondary structure (DSSP, 8-state):
---EEEEEETTS--HHHHHHHHHHHHHT-TTEEEEEESSSB-SSSBSPEEEETTEEEEHHHHHHHHHHHH-TTTT--HHHHHHHHHHHHHIIIIIHHHHHHHHHT-SSS--TTTSPP--HHHHHHHHHHHHHHHHHHHHHHHHHHHHHH---SHHHHHHHHHHHHHHHHHHHTT-SSTT--TTS-----HHHHHHHHHHHHHHHHSTT-HHHHHHHHT-HHHHHHHHHHHHHHHHTTPPP-GGGGTTSPPPP----GGGSPP-----TTT-HHHHHHHHHTS-S-----SSHHHHHHHHHHHHHHHHHHHHHHHHHHHHTT-

Foldseek 3Di:
DKAKEWEAAPPAQDLLVQLVVLLCLQQVDPHYYYDHDLDQDDPQGGDGWMDIRPFIFHSVLSLVLSCLQQVLVVPDDPVRVVVLVVLLCLLVQQLVLLLLCCLQPDPPFDVPSQQGDDDPVVSVVCVVVSVVVSVVVSVVSQCCCCVRRVCNDNVSSLVSNLVSLVVNLVQCPQPLENPDDPPDQAADGSSLSSLLSSLVSCLVRPVVPPSNCVSNQVRVSVVSNNVLSQVSSVVSVHDDPVVSCPPHDDDDDDDDPSHGDDNRPRDCVVPVVSVVVSCVSGRPPDPPPPPCPVVVVVVVVVVVVVVVVVVVVVVVVVVVVD

InterPro domains:
  IPR033468 Metaxin, glutathione S-transferase domain [PF17171] (161-229)
  IPR050931 Mitochondrial Protein Transport Metaxin [PTHR12289] (42-268)

Organism: NCBI:txid1481888

pLDDT: mean 80.0, std 15.92, range [41.16, 97.81]

Sequence (322 aa):
MEEIVLYSYGNIYDPITQITKLWHDLYEIENFQEINSNYYWNGLGDLPVLRFNKSFFTNDHILPFLKITFDSNFDFSEEEKLESDLIEEQCISKLHPATTYAKWMEEDTSKNFFYSRGNFFWRLLKLPFEKLSFIKEKRHIREYLVRQHNIVNKRDAYYQAEKAHEILSQKLGEKPFFFSKAGRKDFPRSTDIVVYAYLMEELNNIGNNVNVKDSLAKYENLIGFLKRMDRVISMKGGEINNSVYSCFAQPPQDCQEEYFPPKIYFNVSKRPETFWYALKYQSSQKKLHEEKSINKEIFVNRYWNTGVALVFLLFLVARDSK